Protein AF-H0JRA7-F1 (afdb_monomer)

InterPro domains:
  IPR032687 HTH-type transcriptional regulator AraC-type, N-terminal [PF12625] (2-127)

pLDDT: mean 71.14, std 25.72, range [20.62, 97.12]

Sequence (261 aa):
MHGIFGYALMSCATVRDGIEVGTRFFDLTFAFSRAALEYAGDEVRFCLDDRHVPAQLRGFLLERDVPGILAHWGALWGQPSEIRRIEVAESLGERIAPVFRDRGFLVKTTASTHAVVVDARALDRPMPTTSPEAAAVLLRECAELLQRRQNHGELGARVREVLLRRAAEGPTQDQVAETLGEEGGLVPGDRGRDAGGRWRGSCWMRACRWRGWRTVWATPMRRASRWRSSGGPAGRRVGEDGRDARSEATSGPVRELLEIF

Secondary structure (DSSP, 8-state):
--SHHHHHHHHSSBHHHHHHHHHHTGGGSS-SSEEEEEEETTEEEEEEE-TTS-HHHHHHHHHHHHHHHHHHHHHHT--GGGEEEEEEEGGGHHHHHHHHHTTT--EEEESS-EEEEEEGGGTTSBPTT--HHHHHHHHHHHHHHHHHHHHTHHHHHHHHHHHHHTGGG---HHHHHHHHHHTT---TTT--B-TTS-BTTHHHHHHTTTHHHHHHHSS----SS---------------------------TTSTTSS--

Solvent-accessible surface area (backbone atoms only — not comparable to full-atom values): 15756 Å² total; per-residue (Å²): 134,72,55,64,63,48,50,26,41,42,14,20,63,23,42,46,54,19,53,52,51,49,39,76,50,38,84,75,55,88,65,84,46,48,58,44,80,45,84,54,91,67,31,31,32,48,28,38,48,42,84,92,48,62,76,89,48,45,59,59,50,46,68,53,46,51,58,50,50,55,50,48,43,40,73,71,77,35,72,69,85,44,52,67,32,37,36,29,29,56,94,42,32,83,74,51,37,60,75,39,43,81,71,74,44,48,64,43,67,36,98,52,66,28,27,47,30,29,42,42,80,57,28,78,40,67,34,93,57,50,33,71,72,58,22,61,52,30,48,50,51,46,50,52,52,49,50,50,53,58,75,53,24,69,60,56,50,50,52,51,48,52,48,64,77,38,47,94,73,64,68,49,74,66,58,52,53,48,55,45,53,74,69,66,71,60,59,79,90,50,71,40,60,43,101,85,73,43,57,48,56,52,61,56,49,56,71,68,49,57,60,74,65,45,70,70,65,72,57,75,97,76,82,94,79,85,91,78,91,81,83,85,85,91,86,83,91,88,86,90,84,84,84,91,81,82,95,73,85,88,85,66,85,72,69,72,72,66,79,80,113

Mean predicted aligned error: 14.46 Å

Radius of gyration: 22.96 Å; Cα contacts (8 Å, |Δi|>4): 274; chains: 1; bounding box: 51×62×66 Å

Structure (mmCIF, N/CA/C/O backbone):
data_AF-H0JRA7-F1
#
_entry.id   AF-H0JRA7-F1
#
loop_
_atom_site.group_PDB
_atom_site.id
_atom_site.type_symbol
_atom_site.label_atom_id
_atom_site.label_alt_id
_atom_site.label_comp_id
_atom_site.label_asym_id
_atom_site.label_entity_id
_atom_site.label_seq_id
_atom_site.pdbx_PDB_ins_code
_atom_site.Cartn_x
_atom_site.Cartn_y
_atom_site.Cartn_z
_atom_site.occupancy
_atom_site.B_iso_or_equiv
_atom_site.auth_seq_id
_atom_site.auth_comp_id
_atom_site.auth_asym_id
_atom_site.auth_atom_id
_atom_site.pdbx_PDB_model_num
ATOM 1 N N . MET A 1 1 ? 9.226 9.224 6.328 1.00 46.91 1 MET A N 1
ATOM 2 C CA . MET A 1 1 ? 8.461 9.837 5.207 1.00 46.91 1 MET A CA 1
ATOM 3 C C . MET A 1 1 ? 7.083 10.233 5.719 1.00 46.91 1 MET A C 1
ATOM 5 O O . MET A 1 1 ? 6.214 9.383 5.714 1.00 46.91 1 MET A O 1
ATOM 9 N N . HIS A 1 2 ? 6.833 11.482 6.114 1.00 57.47 2 HIS A N 1
ATOM 10 C CA . HIS A 1 2 ? 5.446 11.939 6.300 1.00 57.47 2 HIS A CA 1
ATOM 11 C C . HIS A 1 2 ? 5.253 13.252 5.546 1.00 57.47 2 HIS A C 1
ATOM 13 O O . HIS A 1 2 ? 5.455 14.341 6.065 1.00 57.47 2 HIS A O 1
ATOM 19 N N . GLY A 1 3 ? 4.948 13.121 4.252 1.00 76.12 3 GLY A N 1
ATOM 20 C CA . GLY A 1 3 ? 4.273 14.191 3.520 1.00 76.12 3 GLY A CA 1
ATOM 21 C C . GLY A 1 3 ? 2.796 14.237 3.915 1.00 76.12 3 GLY A C 1
ATOM 22 O O . GLY A 1 3 ? 2.363 13.492 4.792 1.00 76.12 3 GLY A O 1
ATOM 23 N N . ILE A 1 4 ? 2.006 15.057 3.226 1.00 87.75 4 ILE A N 1
ATOM 24 C CA . ILE A 1 4 ? 0.582 15.263 3.536 1.00 87.75 4 ILE A CA 1
ATOM 25 C C . ILE A 1 4 ? -0.235 13.968 3.658 1.00 87.75 4 ILE A C 1
ATOM 27 O O . ILE A 1 4 ? -1.078 13.857 4.539 1.00 87.75 4 ILE A O 1
ATOM 31 N N . PHE A 1 5 ? 0.096 12.955 2.853 1.00 89.25 5 PHE A N 1
ATOM 32 C CA . PHE A 1 5 ? -0.501 11.623 2.928 1.00 89.25 5 PHE A CA 1
ATOM 33 C C . PHE A 1 5 ? -0.264 10.944 4.283 1.00 89.25 5 PHE A C 1
ATOM 35 O O . PHE A 1 5 ? -1.209 10.477 4.903 1.00 89.25 5 PHE A O 1
ATOM 42 N N . GLY A 1 6 ? 0.975 10.939 4.785 1.00 88.69 6 GLY A N 1
ATOM 43 C CA . GLY A 1 6 ? 1.293 10.341 6.085 1.00 88.69 6 GLY A CA 1
ATOM 44 C C . GLY A 1 6 ? 0.577 11.047 7.238 1.00 88.69 6 GLY A C 1
ATOM 45 O O . GLY A 1 6 ? 0.048 10.382 8.121 1.00 88.69 6 GLY A O 1
ATOM 46 N N . TYR A 1 7 ? 0.493 12.379 7.183 1.00 90.12 7 TYR A N 1
ATOM 47 C CA . TYR A 1 7 ? -0.278 13.155 8.156 1.00 90.12 7 TYR A CA 1
ATOM 48 C C . TYR A 1 7 ? -1.776 12.841 8.089 1.00 90.12 7 TYR A C 1
ATOM 50 O O . TYR A 1 7 ? -2.395 12.673 9.134 1.00 90.12 7 TYR A O 1
ATOM 58 N N . ALA A 1 8 ? -2.352 12.699 6.889 1.00 92.25 8 ALA A N 1
ATOM 59 C CA . ALA A 1 8 ? -3.761 12.336 6.736 1.00 92.25 8 ALA A CA 1
ATOM 60 C C . ALA A 1 8 ? -4.082 11.007 7.439 1.00 92.25 8 ALA A C 1
ATOM 62 O O . ALA A 1 8 ? -5.075 10.925 8.159 1.00 92.25 8 ALA A O 1
ATOM 63 N N . LEU A 1 9 ? -3.212 9.998 7.293 1.00 91.25 9 LEU A N 1
ATOM 64 C CA . LEU A 1 9 ? -3.354 8.708 7.979 1.00 91.25 9 LEU A CA 1
ATOM 65 C C . LEU A 1 9 ? -3.321 8.866 9.503 1.00 91.25 9 LEU A C 1
ATOM 67 O O . LEU A 1 9 ? -4.147 8.286 10.198 1.00 91.25 9 LEU A O 1
ATOM 71 N N . MET A 1 10 ? -2.391 9.673 10.020 1.00 90.00 10 MET A N 1
ATOM 72 C CA . MET A 1 10 ? -2.219 9.912 11.459 1.00 90.00 10 MET A CA 1
ATOM 73 C C . MET A 1 10 ? -3.388 10.662 12.107 1.00 90.00 10 MET A C 1
ATOM 75 O O . MET A 1 10 ? -3.637 10.476 13.297 1.00 90.00 10 MET A O 1
ATOM 79 N N . SER A 1 11 ? -4.081 11.512 11.347 1.00 92.00 11 SER A N 1
ATOM 80 C CA . SER A 1 11 ? -5.210 12.315 11.834 1.00 92.00 11 SER A CA 1
ATOM 81 C C . SER A 1 11 ? -6.553 11.581 11.811 1.00 92.00 11 SER A C 1
ATOM 83 O O . SER A 1 11 ? -7.523 12.098 12.364 1.00 92.00 11 SER A O 1
ATOM 85 N N . CYS A 1 12 ? -6.621 10.404 11.182 1.00 93.06 12 CYS A N 1
ATOM 86 C CA . CYS A 1 12 ? -7.820 9.566 11.139 1.00 93.06 12 CYS A CA 1
ATOM 87 C C . CYS A 1 12 ? -8.304 9.184 12.548 1.00 93.06 12 CYS A C 1
ATOM 89 O O . CYS A 1 12 ? -7.526 9.221 13.495 1.00 93.06 12 CYS A O 1
ATOM 91 N N . ALA A 1 13 ? -9.579 8.815 12.699 1.00 92.62 13 ALA A N 1
ATOM 92 C CA . ALA A 1 13 ? -10.116 8.454 14.012 1.00 92.62 13 ALA A CA 1
ATOM 93 C C . ALA A 1 13 ? -9.679 7.049 14.443 1.00 92.62 13 ALA A C 1
ATOM 95 O O . ALA A 1 13 ? -9.318 6.842 15.601 1.00 92.62 13 ALA A O 1
ATOM 96 N N . THR A 1 14 ? -9.662 6.097 13.511 1.00 92.56 14 THR A N 1
ATOM 97 C CA . THR A 1 14 ? -9.311 4.697 13.774 1.00 92.56 14 THR A CA 1
ATOM 98 C C . THR A 1 14 ? -8.274 4.154 12.792 1.00 92.56 14 THR A C 1
ATOM 100 O O . THR A 1 14 ? -8.021 4.735 11.732 1.00 92.56 14 THR A O 1
ATOM 103 N N . VAL A 1 15 ? -7.683 3.003 13.127 1.00 91.62 15 VAL A N 1
ATOM 104 C CA . VAL A 1 15 ? -6.829 2.239 12.202 1.00 91.62 15 VAL A CA 1
ATOM 105 C C . VAL A 1 15 ? -7.607 1.879 10.930 1.00 91.62 15 VAL A C 1
ATOM 107 O O . VAL A 1 15 ? -7.045 1.970 9.840 1.00 91.62 15 VAL A O 1
ATOM 110 N N . ARG A 1 16 ? -8.901 1.543 11.049 1.00 92.94 16 ARG A N 1
ATOM 111 C CA . ARG A 1 16 ? -9.811 1.298 9.918 1.00 92.94 16 ARG A CA 1
ATOM 112 C C . ARG A 1 16 ? -9.845 2.472 8.945 1.00 92.94 16 ARG A C 1
ATOM 114 O O . ARG A 1 16 ? -9.554 2.299 7.765 1.00 92.94 16 ARG A O 1
ATOM 121 N N . ASP A 1 17 ? -10.134 3.665 9.454 1.00 92.88 17 ASP A N 1
ATOM 122 C CA . ASP A 1 17 ? -10.167 4.881 8.636 1.00 92.88 17 ASP A CA 1
ATOM 123 C C . ASP A 1 17 ? -8.803 5.114 7.970 1.00 92.88 17 ASP A C 1
ATOM 125 O O . ASP A 1 17 ? -8.713 5.430 6.784 1.00 92.88 17 ASP A O 1
ATOM 129 N N . GLY A 1 18 ? -7.723 4.883 8.723 1.00 92.31 18 GLY A N 1
ATOM 130 C CA . GLY A 1 18 ? -6.354 4.979 8.234 1.00 92.31 18 GLY A CA 1
ATOM 131 C C . GLY A 1 18 ? -6.070 4.042 7.058 1.00 92.31 18 GLY A C 1
ATOM 132 O O . GLY A 1 18 ? -5.564 4.495 6.033 1.00 92.31 18 GLY A O 1
ATOM 133 N N . ILE A 1 19 ? -6.394 2.749 7.151 1.00 92.00 19 ILE A N 1
ATOM 134 C CA . ILE A 1 19 ? -6.143 1.805 6.047 1.00 92.00 19 ILE A CA 1
ATOM 135 C C . ILE A 1 19 ? -7.005 2.122 4.820 1.00 92.00 19 ILE A C 1
ATOM 137 O O . ILE A 1 19 ? -6.532 1.981 3.690 1.00 92.00 19 ILE A O 1
ATOM 141 N N . GLU A 1 20 ? -8.235 2.605 5.009 1.00 94.12 20 GLU A N 1
ATOM 142 C CA . GLU A 1 20 ? -9.125 3.007 3.915 1.00 94.12 20 GLU A CA 1
ATOM 143 C C . GLU A 1 20 ? -8.578 4.225 3.173 1.00 94.12 20 GLU A C 1
ATOM 145 O O . GLU A 1 20 ? -8.460 4.211 1.944 1.00 94.12 20 GLU A O 1
ATOM 150 N N . VAL A 1 21 ? -8.140 5.246 3.913 1.00 93.75 21 VAL A N 1
ATOM 151 C CA . VAL A 1 21 ? -7.437 6.414 3.365 1.00 93.75 21 VAL A CA 1
ATOM 152 C C . VAL A 1 21 ? -6.139 5.987 2.677 1.00 93.75 21 VAL A C 1
ATOM 154 O O . VAL A 1 21 ? -5.854 6.427 1.560 1.00 93.75 21 VAL A O 1
ATOM 157 N N . GLY A 1 22 ? -5.375 5.093 3.305 1.00 91.69 22 GLY A N 1
ATOM 158 C CA . GLY A 1 22 ? -4.124 4.553 2.781 1.00 91.69 22 GLY A CA 1
ATOM 159 C C . GLY A 1 22 ? -4.299 3.856 1.438 1.00 91.69 22 GLY A C 1
ATOM 160 O O . GLY A 1 22 ? -3.490 4.044 0.532 1.00 91.69 22 GLY A O 1
ATOM 161 N N . THR A 1 23 ? -5.394 3.115 1.293 1.00 94.38 23 THR A N 1
ATOM 162 C CA . THR A 1 23 ? -5.778 2.427 0.057 1.00 94.38 23 THR A CA 1
ATOM 163 C C . THR A 1 23 ? -6.253 3.417 -0.998 1.00 94.38 23 THR A C 1
ATOM 165 O O . THR A 1 23 ? -5.778 3.391 -2.131 1.00 94.38 23 THR A O 1
ATOM 168 N N . ARG A 1 24 ? -7.147 4.341 -0.622 1.00 94.12 24 ARG A N 1
ATOM 169 C CA . ARG A 1 24 ? -7.728 5.342 -1.529 1.00 94.12 24 ARG A CA 1
ATOM 170 C C . ARG A 1 24 ? -6.674 6.241 -2.167 1.00 94.12 24 ARG A C 1
ATOM 172 O O . ARG A 1 24 ? -6.797 6.591 -3.338 1.00 94.12 24 ARG A O 1
ATOM 179 N N . PHE A 1 25 ? -5.661 6.636 -1.403 1.00 92.25 25 PHE A N 1
ATOM 180 C CA . PHE A 1 25 ? -4.597 7.523 -1.871 1.00 92.25 25 PHE A CA 1
ATOM 181 C C . PHE A 1 25 ? -3.268 6.792 -2.079 1.00 92.25 25 PHE A C 1
ATOM 183 O O . PHE A 1 25 ? -2.218 7.432 -2.118 1.00 92.25 25 PHE A O 1
ATOM 190 N N . PHE A 1 26 ? -3.292 5.467 -2.252 1.00 91.38 26 PHE A N 1
ATOM 191 C CA . PHE A 1 26 ? -2.081 4.660 -2.414 1.00 91.38 26 PHE A CA 1
ATOM 192 C C . PHE A 1 26 ? -1.219 5.102 -3.607 1.00 91.38 26 PHE A C 1
ATOM 194 O O . PHE A 1 26 ? 0.010 5.087 -3.528 1.00 91.38 26 PHE A O 1
ATOM 201 N N . ASP A 1 27 ? -1.846 5.612 -4.669 1.00 87.00 27 ASP A N 1
ATOM 202 C CA . ASP A 1 27 ? -1.178 6.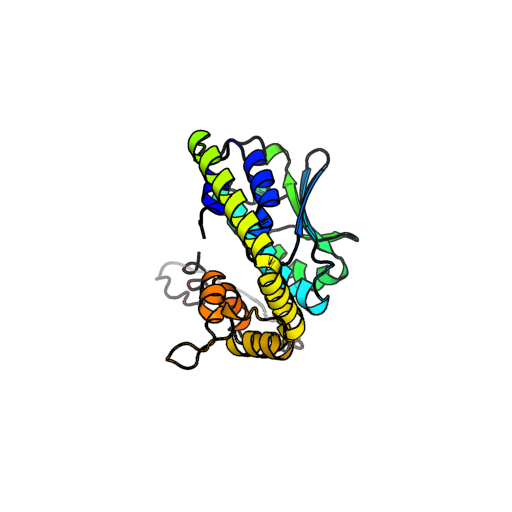185 -5.848 1.00 87.00 27 ASP A CA 1
ATOM 203 C C . ASP A 1 27 ? -0.378 7.473 -5.549 1.00 87.00 27 ASP A C 1
ATOM 205 O O . ASP A 1 27 ? 0.390 7.956 -6.389 1.00 87.00 27 ASP A O 1
ATOM 209 N N . LEU A 1 28 ? -0.512 8.050 -4.346 1.00 87.06 28 LEU A N 1
ATOM 210 C CA . LEU A 1 28 ? 0.374 9.117 -3.872 1.00 87.06 28 LEU A CA 1
ATOM 211 C C . LEU A 1 28 ? 1.762 8.597 -3.465 1.00 87.06 28 LEU A C 1
ATOM 213 O O . LEU A 1 28 ? 2.717 9.384 -3.419 1.00 87.06 28 LEU A O 1
ATOM 217 N N . THR A 1 29 ? 1.897 7.292 -3.221 1.00 86.38 29 THR A N 1
ATOM 218 C CA . THR A 1 29 ? 3.172 6.629 -2.922 1.00 86.38 29 THR A CA 1
ATOM 219 C C . THR A 1 29 ? 4.008 6.399 -4.194 1.00 86.38 29 THR A C 1
ATOM 221 O O . THR A 1 29 ? 3.710 6.926 -5.267 1.00 86.38 29 THR A O 1
ATOM 224 N N . PHE A 1 30 ? 5.099 5.637 -4.067 1.00 81.25 30 PHE A N 1
ATOM 225 C CA . PHE A 1 30 ? 5.942 5.198 -5.188 1.00 81.25 30 PHE A CA 1
ATOM 226 C C . PHE A 1 30 ? 5.671 3.743 -5.597 1.00 81.25 30 PHE A C 1
ATOM 228 O O . PHE A 1 30 ? 6.441 3.165 -6.377 1.00 81.25 30 PHE A O 1
ATOM 235 N N . ALA A 1 31 ? 4.622 3.132 -5.040 1.00 86.38 31 ALA A N 1
ATOM 236 C CA . ALA A 1 31 ? 4.257 1.759 -5.333 1.00 86.38 31 ALA A CA 1
ATOM 237 C C . ALA A 1 31 ? 3.924 1.590 -6.817 1.00 86.38 31 ALA A C 1
ATOM 239 O O . ALA A 1 31 ? 3.386 2.484 -7.485 1.00 86.38 31 ALA A O 1
ATOM 240 N N . PHE A 1 32 ? 4.303 0.432 -7.354 1.00 86.50 32 PHE A N 1
ATOM 241 C CA . PHE A 1 32 ? 3.895 0.068 -8.703 1.00 86.50 32 PHE A CA 1
ATOM 242 C C . PHE A 1 32 ? 2.645 -0.808 -8.720 1.00 86.50 32 PHE A C 1
ATOM 244 O O . PHE A 1 32 ? 1.982 -0.872 -9.743 1.00 86.50 32 PHE A O 1
ATOM 251 N N . SER A 1 33 ? 2.261 -1.415 -7.608 1.00 91.00 33 SER A N 1
ATOM 252 C CA . SER A 1 33 ? 0.979 -2.100 -7.488 1.00 91.00 33 SER A CA 1
ATOM 253 C C . SER A 1 33 ? -0.183 -1.119 -7.326 1.00 91.00 33 SER A C 1
ATOM 255 O O . SER A 1 33 ? -0.011 0.023 -6.901 1.00 91.00 33 SER A O 1
ATOM 257 N N . ARG A 1 34 ? -1.387 -1.589 -7.650 1.00 92.19 34 ARG A N 1
ATOM 258 C CA . ARG A 1 34 ? -2.642 -0.975 -7.208 1.00 92.19 34 ARG A CA 1
ATOM 259 C C . ARG A 1 34 ? -3.025 -1.580 -5.863 1.00 92.19 34 ARG A C 1
ATOM 261 O O . ARG A 1 34 ? -2.898 -2.792 -5.701 1.00 92.19 34 ARG A O 1
ATOM 268 N N . ALA A 1 35 ? -3.491 -0.761 -4.927 1.00 94.12 35 ALA A N 1
ATOM 269 C CA . ALA A 1 35 ? -3.980 -1.251 -3.644 1.00 94.12 35 ALA A CA 1
ATOM 270 C C . ALA A 1 35 ? -5.493 -1.488 -3.672 1.00 94.12 35 ALA A C 1
ATOM 272 O O . ALA A 1 35 ? -6.236 -0.734 -4.301 1.00 94.12 35 ALA A O 1
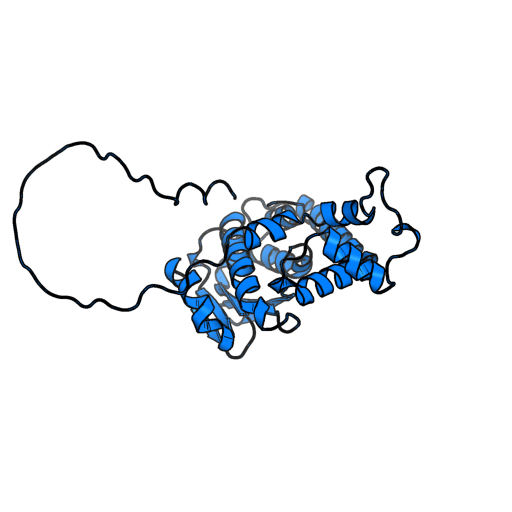ATOM 273 N N . ALA A 1 36 ? -5.941 -2.511 -2.952 1.00 95.50 36 ALA A N 1
ATOM 274 C CA . ALA A 1 36 ? -7.346 -2.749 -2.648 1.00 95.50 36 ALA A CA 1
ATOM 275 C C . ALA A 1 36 ? -7.488 -3.281 -1.218 1.00 95.50 36 ALA A C 1
ATOM 277 O O . ALA A 1 36 ? -6.555 -3.871 -0.674 1.00 95.50 36 ALA A O 1
ATOM 278 N N . LEU A 1 37 ? -8.662 -3.091 -0.622 1.00 95.12 37 LEU A N 1
ATOM 279 C CA . LEU A 1 37 ? -9.010 -3.676 0.669 1.00 95.12 37 LEU A CA 1
ATOM 280 C C . LEU A 1 37 ? -10.103 -4.713 0.487 1.00 95.12 37 LEU A C 1
ATOM 282 O O . LEU A 1 37 ? -11.127 -4.437 -0.135 1.00 95.12 37 LEU A O 1
ATOM 286 N N . GLU A 1 38 ? -9.897 -5.881 1.082 1.00 95.44 38 GLU A N 1
ATOM 287 C CA . GLU A 1 38 ? -10.915 -6.920 1.182 1.00 95.44 38 GLU A CA 1
ATOM 288 C C . GLU A 1 38 ? -11.152 -7.246 2.656 1.00 95.44 38 GLU A C 1
ATOM 290 O O . GLU A 1 38 ? -10.223 -7.591 3.389 1.00 95.44 38 GLU A O 1
ATOM 295 N N . TYR A 1 39 ? -12.407 -7.144 3.084 1.00 93.62 39 TYR A N 1
ATOM 296 C CA . TYR A 1 39 ? -12.848 -7.530 4.420 1.00 93.62 39 TYR A CA 1
ATOM 297 C C . TYR A 1 39 ? -13.374 -8.967 4.372 1.00 93.62 39 TYR A C 1
ATOM 299 O O . TYR A 1 39 ? -14.289 -9.263 3.604 1.00 93.62 39 TYR A O 1
ATOM 307 N N . ALA A 1 40 ? -12.805 -9.860 5.181 1.00 89.62 40 ALA A N 1
ATOM 308 C CA . ALA A 1 40 ? -13.143 -11.279 5.190 1.00 89.62 40 ALA A CA 1
ATOM 309 C C . ALA A 1 40 ? -13.202 -11.812 6.629 1.00 89.62 40 ALA A C 1
ATOM 311 O O . ALA A 1 40 ? -12.203 -12.260 7.186 1.00 89.62 40 ALA A O 1
ATOM 312 N N . GLY A 1 41 ? -14.394 -11.784 7.229 1.00 92.38 41 GLY A N 1
ATOM 313 C CA . GLY A 1 41 ? -14.609 -12.291 8.585 1.00 92.38 41 GLY A CA 1
ATOM 314 C C . GLY A 1 41 ? -13.791 -11.521 9.621 1.00 92.38 41 GLY A C 1
ATOM 315 O O . GLY A 1 41 ? -13.995 -10.325 9.813 1.00 92.38 41 GLY A O 1
ATOM 316 N N . ASP A 1 42 ? -12.878 -12.217 10.293 1.00 93.69 42 ASP A N 1
ATOM 317 C CA . ASP A 1 42 ? -11.977 -11.660 11.302 1.00 93.69 42 ASP A CA 1
ATOM 318 C C . ASP A 1 42 ? -10.640 -11.169 10.718 1.00 93.69 42 ASP A C 1
ATOM 320 O O . ASP A 1 42 ? -9.699 -10.888 11.462 1.00 93.69 42 ASP A O 1
ATOM 324 N N . GLU A 1 43 ? -10.549 -11.045 9.392 1.00 95.31 43 GLU A N 1
ATOM 325 C CA . GLU A 1 43 ? -9.354 -10.602 8.684 1.00 95.31 43 GLU A CA 1
ATOM 326 C C . GLU A 1 43 ? -9.643 -9.477 7.701 1.00 95.31 43 GLU A C 1
ATOM 328 O O . GLU A 1 43 ? -10.711 -9.392 7.087 1.00 95.31 43 GLU A O 1
ATOM 333 N N . VAL A 1 44 ? -8.629 -8.641 7.500 1.00 94.81 44 VAL A N 1
ATOM 334 C CA . VAL A 1 44 ? -8.609 -7.630 6.448 1.00 94.81 44 VAL A CA 1
ATOM 335 C C . VAL A 1 44 ? -7.359 -7.799 5.613 1.00 94.81 44 VAL A C 1
ATOM 337 O O . VAL A 1 44 ? -6.251 -7.945 6.130 1.00 94.81 44 VAL A O 1
ATOM 340 N N . ARG A 1 45 ? -7.547 -7.807 4.297 1.00 95.88 45 ARG A N 1
ATOM 341 C CA . ARG A 1 45 ? -6.493 -8.036 3.316 1.00 95.88 45 ARG A CA 1
ATOM 342 C C . ARG A 1 45 ? -6.197 -6.720 2.615 1.00 95.88 45 ARG A C 1
ATOM 344 O O . ARG A 1 45 ? -7.010 -6.236 1.829 1.00 95.88 45 ARG A O 1
ATOM 351 N N . PHE A 1 46 ? -5.021 -6.162 2.877 1.00 95.38 46 PHE A N 1
ATOM 352 C CA . PHE A 1 46 ? -4.474 -5.070 2.080 1.00 95.38 46 PHE A CA 1
ATOM 353 C C . PHE A 1 46 ? -3.788 -5.666 0.849 1.00 95.38 46 PHE A C 1
ATOM 355 O O . PHE A 1 46 ? -2.652 -6.143 0.917 1.00 95.38 46 PHE A O 1
ATOM 362 N N . CYS A 1 47 ? -4.528 -5.718 -0.252 1.00 96.56 47 CYS A N 1
ATOM 363 C CA . CYS A 1 47 ? -4.151 -6.388 -1.487 1.00 96.56 47 CYS A CA 1
ATOM 364 C C . CYS A 1 47 ? -3.300 -5.476 -2.372 1.00 96.56 47 CYS A C 1
ATOM 366 O O . CYS A 1 47 ? -3.586 -4.289 -2.504 1.00 96.56 47 CYS A O 1
ATOM 368 N N . LEU A 1 48 ? -2.280 -6.045 -3.013 1.00 95.94 48 LEU A N 1
ATOM 369 C CA . LEU A 1 48 ? -1.392 -5.370 -3.957 1.00 95.94 48 LEU A CA 1
ATOM 370 C C . LEU A 1 48 ? -1.471 -6.085 -5.309 1.00 95.94 48 LEU A C 1
ATOM 372 O O . LEU A 1 48 ? -0.967 -7.198 -5.462 1.00 95.94 48 LEU A O 1
ATOM 376 N N . ASP A 1 49 ? -2.083 -5.429 -6.292 1.00 94.44 49 ASP A N 1
ATOM 377 C CA . ASP A 1 49 ? -2.204 -5.923 -7.663 1.00 94.44 49 ASP A CA 1
ATOM 378 C C . ASP A 1 49 ? -1.153 -5.284 -8.575 1.00 94.44 49 ASP A C 1
ATOM 380 O O . ASP A 1 49 ? -1.235 -4.113 -8.958 1.00 94.44 49 ASP A O 1
ATOM 384 N N . ASP A 1 50 ? -0.160 -6.079 -8.951 1.00 92.88 50 ASP A N 1
ATOM 385 C CA . ASP A 1 50 ? 0.929 -5.712 -9.847 1.00 92.88 50 ASP A CA 1
ATOM 386 C C . ASP A 1 50 ? 0.857 -6.452 -11.195 1.00 92.88 50 ASP A C 1
ATOM 388 O O . ASP A 1 50 ? 1.837 -6.498 -11.936 1.00 92.88 50 ASP A O 1
ATOM 392 N N . ARG A 1 51 ? -0.302 -7.002 -11.587 1.00 91.31 51 ARG A N 1
ATOM 393 C CA . ARG A 1 51 ? -0.426 -7.764 -12.849 1.00 91.31 51 ARG A CA 1
ATOM 394 C C . ARG A 1 51 ? -0.080 -6.948 -14.096 1.00 91.31 51 ARG A C 1
ATOM 396 O O . ARG A 1 51 ? 0.376 -7.513 -15.087 1.00 91.31 51 ARG A O 1
ATOM 403 N N . HIS A 1 52 ? -0.247 -5.629 -14.037 1.00 86.81 52 HIS A N 1
ATOM 404 C CA . HIS A 1 52 ? 0.144 -4.702 -15.104 1.00 86.81 52 HIS A CA 1
ATOM 405 C C . HIS A 1 52 ? 1.662 -4.438 -15.174 1.00 86.81 52 HIS A C 1
ATOM 407 O O . HIS A 1 52 ? 2.141 -3.840 -16.133 1.00 86.81 52 HIS A O 1
ATOM 413 N N . VAL A 1 53 ? 2.422 -4.857 -14.162 1.00 88.31 53 VAL A N 1
ATOM 414 C CA . VAL A 1 53 ? 3.881 -4.741 -14.104 1.00 88.31 53 VAL A CA 1
ATOM 415 C C . VAL A 1 53 ? 4.512 -5.935 -14.839 1.00 88.31 53 VAL A C 1
ATOM 417 O O . VAL A 1 53 ? 4.024 -7.065 -14.688 1.00 88.31 53 VAL A O 1
ATOM 420 N N . PRO A 1 54 ? 5.611 -5.742 -15.599 1.00 85.56 54 PRO A N 1
ATOM 421 C CA . PRO A 1 54 ? 6.381 -6.837 -16.188 1.00 85.56 54 PRO A CA 1
ATOM 422 C C . PRO A 1 54 ? 6.794 -7.879 -15.143 1.00 85.56 54 PRO A C 1
ATOM 424 O O . PRO A 1 54 ? 7.311 -7.533 -14.078 1.00 85.56 54 PRO A O 1
ATOM 427 N N . ALA A 1 55 ? 6.589 -9.164 -15.446 1.00 88.38 55 ALA A N 1
ATOM 428 C CA . ALA A 1 55 ? 6.764 -10.265 -14.492 1.00 88.38 55 ALA A CA 1
ATOM 429 C C . ALA A 1 55 ? 8.152 -10.287 -13.825 1.00 88.38 55 ALA A C 1
ATOM 431 O O . ALA A 1 55 ? 8.269 -10.597 -12.641 1.00 88.38 55 ALA A O 1
ATOM 432 N N . GLN A 1 56 ? 9.193 -9.891 -14.560 1.00 83.12 56 GLN A N 1
ATOM 433 C CA . GLN A 1 56 ? 10.580 -9.854 -14.095 1.00 83.12 56 GLN A CA 1
ATOM 434 C C . GLN A 1 56 ? 10.811 -8.822 -12.976 1.00 83.12 56 GLN A C 1
ATOM 436 O O . GLN A 1 56 ? 11.769 -8.948 -12.216 1.00 83.12 56 GLN A O 1
ATOM 441 N N . LEU A 1 57 ? 9.943 -7.811 -12.860 1.00 85.75 57 LEU A N 1
ATOM 442 C CA . LEU A 1 57 ? 10.070 -6.716 -11.891 1.00 85.75 57 LEU A CA 1
ATOM 443 C C . LEU A 1 57 ? 9.192 -6.892 -10.656 1.00 85.75 57 LEU A C 1
ATOM 445 O O . LEU A 1 57 ? 9.473 -6.274 -9.631 1.00 85.75 57 LEU A O 1
ATOM 449 N N . ARG A 1 58 ? 8.158 -7.734 -10.732 1.00 90.12 58 ARG A N 1
ATOM 450 C CA . ARG A 1 58 ? 7.181 -7.937 -9.652 1.00 90.12 58 ARG A CA 1
ATOM 451 C C . ARG A 1 58 ? 7.844 -8.335 -8.339 1.00 90.12 58 ARG A C 1
ATOM 453 O O . ARG A 1 58 ? 7.643 -7.676 -7.327 1.00 90.12 58 ARG A O 1
ATOM 460 N N . GLY A 1 59 ? 8.734 -9.330 -8.372 1.00 89.44 59 GLY A N 1
ATOM 461 C CA . GLY A 1 59 ? 9.463 -9.774 -7.179 1.00 89.44 59 GLY A CA 1
ATOM 462 C C . GLY A 1 59 ? 10.290 -8.662 -6.526 1.00 89.44 59 GLY A C 1
ATOM 463 O O . GLY A 1 59 ? 10.230 -8.477 -5.318 1.00 89.44 59 GLY A O 1
ATOM 464 N N . PHE A 1 60 ? 11.006 -7.874 -7.329 1.00 85.19 60 PHE A N 1
ATOM 465 C CA . PHE A 1 60 ? 11.798 -6.745 -6.834 1.00 85.19 60 PHE A CA 1
ATOM 466 C C . PHE A 1 60 ? 10.926 -5.629 -6.240 1.00 85.19 60 PHE A C 1
ATOM 468 O O . PHE A 1 60 ? 11.225 -5.089 -5.177 1.00 85.19 60 PHE A O 1
ATOM 475 N N . LEU A 1 61 ? 9.835 -5.272 -6.919 1.00 87.94 61 LEU A N 1
ATOM 476 C CA . LEU A 1 61 ? 8.920 -4.238 -6.441 1.00 87.94 61 LEU A CA 1
ATOM 477 C C . LEU A 1 61 ? 8.214 -4.677 -5.159 1.00 87.94 61 LEU A C 1
ATOM 479 O O . LEU A 1 61 ? 8.070 -3.871 -4.247 1.00 87.94 61 LEU A O 1
ATOM 483 N N . LEU A 1 62 ? 7.864 -5.957 -5.043 1.00 90.94 62 LEU A N 1
ATOM 484 C CA . LEU A 1 62 ? 7.268 -6.509 -3.835 1.00 90.94 62 LEU A CA 1
ATOM 485 C C . LEU A 1 62 ? 8.258 -6.541 -2.658 1.00 90.94 62 LEU A C 1
ATOM 487 O O . LEU A 1 62 ? 7.884 -6.179 -1.543 1.00 90.94 62 LEU A O 1
ATOM 491 N N . GLU A 1 63 ? 9.528 -6.890 -2.906 1.00 88.25 63 GLU A N 1
ATOM 492 C CA . GLU A 1 63 ? 10.626 -6.790 -1.924 1.00 88.25 63 GLU A CA 1
ATOM 493 C C . GLU A 1 63 ? 10.833 -5.364 -1.412 1.00 88.25 63 GLU A C 1
ATOM 495 O O . GLU A 1 63 ? 11.299 -5.177 -0.293 1.00 88.25 63 GLU A O 1
ATOM 500 N N . ARG A 1 64 ? 10.490 -4.354 -2.212 1.00 86.69 64 ARG A N 1
ATOM 501 C CA . ARG A 1 64 ? 10.557 -2.944 -1.821 1.00 86.69 64 ARG A CA 1
ATOM 502 C C . ARG A 1 64 ? 9.290 -2.490 -1.095 1.00 86.69 64 ARG A C 1
ATOM 504 O O . ARG A 1 64 ? 9.378 -1.833 -0.058 1.00 86.69 64 ARG A O 1
ATOM 511 N N . ASP A 1 65 ? 8.126 -2.805 -1.653 1.00 89.81 65 ASP A N 1
ATOM 512 C CA . ASP A 1 65 ? 6.847 -2.225 -1.240 1.00 89.81 65 ASP A CA 1
ATOM 513 C C . ASP A 1 65 ? 6.340 -2.842 0.058 1.00 89.81 65 ASP A C 1
ATOM 515 O O . ASP A 1 65 ? 5.948 -2.109 0.966 1.00 89.81 65 ASP A O 1
ATOM 519 N N . VAL A 1 66 ? 6.411 -4.169 0.202 1.00 91.69 66 VAL A N 1
ATOM 520 C CA . VAL A 1 66 ? 5.890 -4.841 1.399 1.00 91.69 66 VAL A CA 1
ATOM 521 C C . VAL A 1 66 ? 6.659 -4.430 2.659 1.00 91.69 66 VAL A C 1
ATOM 523 O O . VAL A 1 66 ? 5.998 -4.028 3.611 1.00 91.69 66 VAL A O 1
ATOM 526 N N . PRO A 1 67 ? 8.009 -4.397 2.718 1.00 88.94 67 PRO A N 1
ATOM 527 C CA . PRO A 1 67 ? 8.694 -3.906 3.914 1.00 88.94 67 PRO A CA 1
ATOM 528 C C . PRO A 1 67 ? 8.374 -2.446 4.224 1.00 88.94 67 PRO A C 1
ATOM 530 O O . PRO A 1 67 ? 8.268 -2.088 5.393 1.00 88.94 67 PRO A O 1
ATOM 533 N N . GLY A 1 68 ? 8.186 -1.616 3.191 1.00 87.19 68 GLY A N 1
ATOM 534 C CA . GLY A 1 68 ? 7.726 -0.242 3.353 1.00 87.19 68 GLY A CA 1
ATOM 535 C C . GLY A 1 68 ? 6.354 -0.181 4.019 1.00 87.19 68 GLY A C 1
ATOM 536 O O . GLY A 1 68 ? 6.184 0.567 4.976 1.00 87.19 68 GLY A O 1
ATOM 537 N N . ILE A 1 69 ? 5.398 -0.994 3.567 1.00 89.62 69 ILE A N 1
ATOM 538 C CA . ILE A 1 69 ? 4.055 -1.093 4.155 1.00 89.62 69 ILE A CA 1
ATOM 539 C C . ILE A 1 69 ? 4.130 -1.568 5.610 1.00 89.62 69 ILE A C 1
ATOM 541 O O . ILE A 1 69 ? 3.524 -0.945 6.475 1.00 89.62 69 ILE A O 1
ATOM 545 N N . LEU A 1 70 ? 4.912 -2.611 5.902 1.00 88.81 70 LEU A N 1
ATOM 546 C CA . LEU A 1 70 ? 5.082 -3.134 7.264 1.00 88.81 70 LEU A CA 1
ATOM 547 C C . LEU A 1 70 ? 5.721 -2.097 8.201 1.00 88.81 70 LEU A C 1
ATOM 549 O O . LEU A 1 70 ? 5.298 -1.951 9.345 1.00 88.81 70 LEU A O 1
ATOM 553 N N . ALA A 1 71 ? 6.715 -1.346 7.718 1.00 85.75 71 ALA A N 1
ATOM 554 C CA . ALA A 1 71 ? 7.335 -0.268 8.483 1.00 85.75 71 ALA A CA 1
ATOM 555 C C . ALA A 1 71 ? 6.352 0.886 8.739 1.00 85.75 71 ALA A C 1
ATOM 557 O O . ALA A 1 71 ? 6.292 1.398 9.855 1.00 85.75 71 ALA A O 1
ATOM 558 N N . HIS A 1 72 ? 5.546 1.267 7.739 1.00 85.81 72 HIS A N 1
ATOM 559 C CA . HIS A 1 72 ? 4.496 2.274 7.916 1.00 85.81 72 HIS A CA 1
ATOM 560 C C . HIS A 1 72 ? 3.417 1.798 8.894 1.00 85.81 72 HIS A C 1
ATOM 562 O O . HIS A 1 72 ? 3.013 2.583 9.746 1.00 85.81 72 HIS A O 1
ATOM 568 N N . TRP A 1 73 ? 3.002 0.528 8.826 1.00 86.19 73 TRP A N 1
ATOM 569 C CA . TRP A 1 73 ? 2.089 -0.072 9.803 1.00 86.19 73 TRP A CA 1
ATOM 570 C C . TRP A 1 73 ? 2.645 0.065 11.222 1.00 86.19 73 TRP A C 1
ATOM 572 O O . TRP A 1 73 ? 1.988 0.616 12.105 1.00 86.19 73 TRP A O 1
ATOM 582 N N . GLY A 1 74 ? 3.896 -0.367 11.408 1.00 84.75 74 GLY A N 1
ATOM 583 C CA . GLY A 1 74 ? 4.612 -0.279 12.676 1.00 84.75 74 GLY A CA 1
ATOM 584 C C . GLY A 1 74 ? 4.679 1.140 13.238 1.00 84.75 74 GLY A C 1
ATOM 585 O O . GLY A 1 74 ? 4.443 1.347 14.425 1.00 84.75 74 GLY A O 1
ATOM 586 N N . ALA A 1 75 ? 4.975 2.115 12.378 1.00 83.19 75 ALA A N 1
ATOM 587 C CA . ALA A 1 75 ? 5.144 3.511 12.769 1.00 83.19 75 ALA A CA 1
ATOM 588 C C . ALA A 1 75 ? 3.818 4.234 13.065 1.00 83.19 75 ALA A C 1
ATOM 590 O O . ALA A 1 75 ? 3.770 5.062 13.970 1.00 83.19 75 ALA A O 1
ATOM 591 N N . LEU A 1 76 ? 2.759 3.957 12.298 1.00 81.44 76 LEU A N 1
ATOM 592 C CA . LEU A 1 76 ? 1.474 4.657 12.413 1.00 81.44 76 LEU A CA 1
ATOM 593 C C . LEU A 1 76 ? 0.560 4.035 13.462 1.00 81.44 76 LEU A C 1
ATOM 595 O O . LEU A 1 76 ? -0.122 4.745 14.201 1.00 81.44 76 LEU A O 1
ATOM 599 N N . TRP A 1 77 ? 0.522 2.706 13.488 1.00 77.69 77 TRP A N 1
ATOM 600 C CA . TRP A 1 77 ? -0.463 1.959 14.249 1.00 77.69 77 TRP A CA 1
ATOM 601 C C . TRP A 1 77 ? 0.200 1.185 15.376 1.00 77.69 77 TRP A C 1
ATOM 603 O O . TRP A 1 77 ? -0.326 1.196 16.479 1.00 77.69 77 TRP A O 1
ATOM 613 N N . GLY A 1 78 ? 1.363 0.575 15.190 1.00 71.06 78 GLY A N 1
ATOM 614 C CA . GLY A 1 78 ? 2.043 -0.167 16.254 1.00 71.06 78 GLY A CA 1
ATOM 615 C C . GLY A 1 78 ? 2.261 -1.636 15.901 1.00 71.06 78 GLY A C 1
ATOM 616 O O . GLY A 1 78 ? 2.598 -1.958 14.768 1.00 71.06 78 GLY A O 1
ATOM 617 N N . GLN A 1 79 ? 2.181 -2.525 16.894 1.00 65.12 79 GLN A N 1
ATOM 618 C CA . GLN A 1 79 ? 2.928 -3.789 16.903 1.00 65.12 79 GLN A CA 1
ATOM 619 C C . GLN A 1 79 ? 2.685 -4.720 15.688 1.00 65.12 79 GLN A C 1
ATOM 621 O O . GLN A 1 79 ? 1.539 -4.947 15.298 1.00 65.12 79 GLN A O 1
ATOM 626 N N . PRO A 1 80 ? 3.744 -5.379 15.162 1.00 61.94 80 PRO A N 1
ATOM 627 C CA . PRO A 1 80 ? 3.647 -6.351 14.065 1.00 61.94 80 PRO A CA 1
ATOM 628 C C . PRO A 1 80 ? 2.732 -7.552 14.335 1.00 61.94 80 PRO A C 1
ATOM 630 O O . PRO A 1 80 ? 2.353 -8.241 13.395 1.00 61.94 80 PRO A O 1
ATOM 633 N N . SER A 1 81 ? 2.383 -7.823 15.598 1.00 64.25 81 SER A N 1
ATOM 634 C CA . SER A 1 81 ? 1.545 -8.959 16.009 1.00 64.25 81 SER A CA 1
ATOM 635 C C . SER A 1 81 ? 0.124 -8.926 15.439 1.00 64.25 81 SER A C 1
ATOM 637 O O . SER A 1 81 ? -0.546 -9.952 15.421 1.00 64.25 81 SER A O 1
ATOM 639 N N . GLU A 1 82 ? -0.342 -7.763 14.979 1.00 85.44 82 GLU A N 1
ATOM 640 C CA . GLU A 1 82 ? -1.634 -7.605 14.298 1.00 85.44 82 GLU A CA 1
ATOM 641 C C . GLU A 1 82 ? -1.593 -8.167 12.860 1.00 85.44 82 GLU A C 1
ATOM 643 O O . GLU A 1 82 ? -2.631 -8.484 12.277 1.00 85.44 82 GLU A O 1
ATOM 648 N N . ILE A 1 83 ? -0.393 -8.338 12.291 1.00 91.44 83 ILE A N 1
ATOM 649 C CA . ILE A 1 83 ? -0.174 -8.877 10.949 1.00 91.44 83 ILE A CA 1
ATOM 650 C C . ILE A 1 83 ? -0.127 -10.401 11.031 1.00 91.44 83 ILE A C 1
ATOM 652 O O . ILE A 1 83 ? 0.849 -10.998 11.484 1.00 91.44 83 ILE A O 1
ATOM 656 N N . ARG A 1 84 ? -1.187 -11.049 10.546 1.00 93.25 84 ARG A N 1
ATOM 657 C CA . ARG A 1 84 ? -1.338 -12.508 10.600 1.00 93.25 84 ARG A CA 1
ATOM 658 C C . ARG A 1 84 ? -0.432 -13.219 9.606 1.00 93.25 84 ARG A C 1
ATOM 660 O O . ARG A 1 84 ? 0.098 -14.289 9.902 1.00 93.25 84 ARG A O 1
ATOM 667 N N . ARG A 1 85 ? -0.316 -12.671 8.394 1.00 95.25 85 ARG A N 1
ATOM 668 C CA . ARG A 1 85 ? 0.495 -13.244 7.312 1.00 95.25 85 ARG A CA 1
ATOM 669 C C . ARG A 1 85 ? 0.682 -12.279 6.153 1.00 95.25 85 ARG A C 1
ATOM 671 O O . ARG A 1 85 ? -0.098 -11.352 5.955 1.00 95.25 85 ARG A O 1
ATOM 678 N N . ILE A 1 86 ? 1.679 -12.585 5.338 1.00 96.38 86 ILE A N 1
ATOM 679 C CA . ILE A 1 86 ? 1.882 -12.011 4.015 1.00 96.38 86 ILE A CA 1
ATOM 680 C C . ILE A 1 86 ? 1.534 -13.094 2.999 1.00 96.38 86 ILE A C 1
ATOM 682 O O . ILE A 1 86 ? 2.055 -14.210 3.054 1.00 96.38 86 ILE A O 1
ATOM 686 N N . GLU A 1 87 ? 0.636 -12.778 2.083 1.00 97.12 87 GLU A N 1
ATOM 687 C CA . GLU A 1 87 ? 0.281 -13.639 0.970 1.00 97.12 87 GLU A CA 1
ATOM 688 C C . GLU A 1 87 ? 0.991 -13.177 -0.290 1.00 97.12 87 GLU A C 1
ATOM 690 O O . GLU A 1 87 ? 1.011 -11.988 -0.616 1.00 97.12 87 GLU A O 1
ATOM 695 N N . VAL A 1 88 ? 1.592 -14.123 -1.002 1.00 96.69 88 VAL A N 1
ATOM 696 C CA . VAL A 1 88 ? 2.321 -13.846 -2.234 1.00 96.69 88 VAL A CA 1
ATOM 697 C C . VAL A 1 88 ? 1.921 -14.818 -3.329 1.00 96.69 88 VAL A C 1
ATOM 699 O O . VAL A 1 88 ? 1.693 -15.992 -3.054 1.00 96.69 88 VAL A O 1
ATOM 702 N N . ALA A 1 89 ? 1.859 -14.342 -4.573 1.00 95.06 89 ALA A N 1
ATOM 703 C CA . ALA A 1 89 ? 1.649 -15.216 -5.718 1.00 95.06 89 ALA A CA 1
ATOM 704 C C . ALA A 1 89 ? 2.663 -16.375 -5.706 1.00 95.06 89 ALA A C 1
ATOM 706 O O . ALA A 1 89 ? 3.847 -16.158 -5.432 1.00 95.06 89 ALA A O 1
ATOM 707 N N . GLU A 1 90 ? 2.208 -17.589 -6.018 1.00 94.19 90 GLU A N 1
ATOM 708 C CA . GLU A 1 90 ? 3.035 -18.809 -6.013 1.00 94.19 90 GLU A CA 1
ATOM 709 C C . GLU A 1 90 ? 4.354 -18.648 -6.776 1.00 94.19 90 GLU A C 1
ATOM 711 O O . GLU A 1 90 ? 5.411 -19.019 -6.269 1.00 94.19 90 GLU A O 1
ATOM 716 N N . SER A 1 91 ? 4.311 -17.996 -7.941 1.00 92.44 91 SER A N 1
ATOM 717 C CA . SER A 1 91 ? 5.481 -17.732 -8.790 1.00 92.44 91 SER A CA 1
ATOM 718 C C . SER A 1 91 ? 6.577 -16.895 -8.120 1.00 92.44 91 SER A C 1
ATOM 720 O O . SER A 1 91 ? 7.717 -16.897 -8.580 1.00 92.44 91 SER A O 1
ATOM 722 N N . LEU A 1 92 ? 6.253 -16.181 -7.040 1.00 93.44 92 LEU A N 1
ATOM 723 C CA . LEU A 1 92 ? 7.184 -15.361 -6.268 1.00 93.44 92 LEU A CA 1
ATOM 724 C C . LEU A 1 92 ? 7.455 -15.928 -4.867 1.00 93.44 92 LEU A C 1
ATOM 726 O O . LEU A 1 92 ? 8.286 -15.378 -4.145 1.00 93.44 92 LEU A O 1
ATOM 730 N N . GLY A 1 93 ? 6.814 -17.035 -4.482 1.00 92.81 93 GLY A N 1
ATOM 731 C CA . GLY A 1 93 ? 6.914 -17.619 -3.144 1.00 92.81 93 GLY A CA 1
ATOM 732 C C . GLY A 1 93 ? 8.350 -17.904 -2.700 1.00 92.81 93 GLY A C 1
ATOM 733 O O . GLY A 1 93 ? 8.754 -17.465 -1.625 1.00 92.81 93 GLY A O 1
ATOM 734 N N . GLU A 1 94 ? 9.143 -18.581 -3.535 1.00 92.44 94 GLU A N 1
ATOM 735 C CA . GLU A 1 94 ? 10.533 -18.940 -3.205 1.00 92.44 94 GLU A CA 1
ATOM 736 C C . GLU A 1 94 ? 11.446 -17.722 -3.038 1.00 92.44 94 GLU A C 1
ATOM 738 O O . GLU A 1 94 ? 12.319 -17.714 -2.171 1.00 92.44 94 GLU A O 1
ATOM 743 N N . ARG A 1 95 ? 11.226 -16.679 -3.844 1.00 90.25 95 ARG A N 1
ATOM 744 C CA . ARG A 1 95 ? 12.005 -15.439 -3.795 1.00 90.25 95 ARG A CA 1
ATOM 745 C C . ARG A 1 95 ? 11.677 -14.625 -2.548 1.00 90.25 95 ARG A C 1
ATOM 747 O O . ARG A 1 95 ? 12.569 -14.114 -1.880 1.00 90.25 95 ARG A O 1
ATOM 754 N N . ILE A 1 96 ? 10.388 -14.496 -2.255 1.00 91.19 96 ILE A N 1
ATOM 755 C CA . ILE A 1 96 ? 9.891 -13.521 -1.290 1.00 91.19 96 ILE A CA 1
ATOM 756 C C . ILE A 1 96 ? 9.857 -14.081 0.128 1.00 91.19 96 ILE A C 1
ATOM 758 O O . ILE A 1 96 ? 10.137 -13.363 1.088 1.00 91.19 96 ILE A O 1
ATOM 762 N N . ALA A 1 97 ? 9.528 -15.363 0.286 1.00 92.31 97 ALA A N 1
ATOM 763 C CA . ALA A 1 97 ? 9.305 -15.923 1.608 1.00 92.31 97 ALA A CA 1
ATOM 764 C C . ALA A 1 97 ? 10.514 -15.831 2.562 1.00 92.31 97 ALA A C 1
ATOM 766 O O . ALA A 1 97 ? 10.286 -15.490 3.724 1.00 92.31 97 ALA A O 1
ATOM 767 N N . PRO A 1 98 ? 11.774 -16.060 2.132 1.00 91.19 98 PRO A N 1
ATOM 768 C CA . PRO A 1 98 ? 12.936 -15.920 3.015 1.00 91.19 98 PRO A CA 1
ATOM 769 C C . PRO A 1 98 ? 13.056 -14.518 3.631 1.00 91.19 98 PRO A C 1
ATOM 771 O O . PRO A 1 98 ? 13.222 -14.392 4.840 1.00 91.19 98 PRO A O 1
ATOM 774 N N . VAL A 1 99 ? 12.851 -13.467 2.826 1.00 86.75 99 VAL A N 1
ATOM 775 C CA . VAL A 1 99 ? 13.000 -12.055 3.236 1.00 86.75 99 VAL A CA 1
ATOM 776 C C . VAL A 1 99 ? 12.125 -11.700 4.442 1.00 86.75 99 VAL A C 1
ATOM 778 O O . VAL A 1 99 ? 12.519 -10.894 5.287 1.00 86.75 99 VAL A O 1
ATOM 781 N N . PHE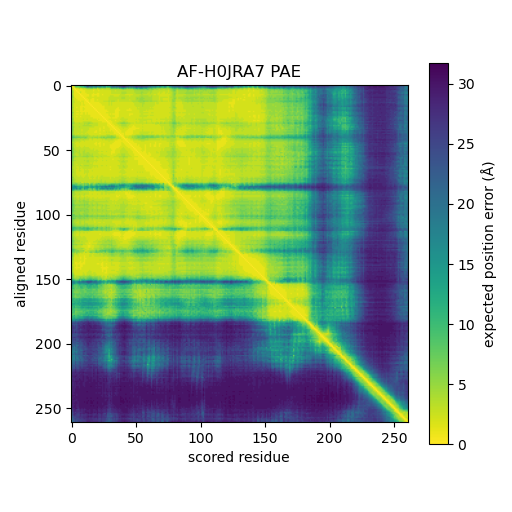 A 1 100 ? 10.932 -12.289 4.518 1.00 88.00 100 PHE A N 1
ATOM 782 C CA . PHE A 1 100 ? 9.948 -11.991 5.556 1.00 88.00 100 PHE A CA 1
ATOM 783 C C . PHE A 1 100 ? 9.954 -12.993 6.707 1.00 88.00 100 PHE A C 1
ATOM 785 O O . PHE A 1 100 ? 9.734 -12.586 7.848 1.00 88.00 100 PHE A O 1
ATOM 792 N N . ARG A 1 101 ? 10.256 -14.272 6.445 1.00 90.00 101 ARG A N 1
ATOM 793 C CA . ARG A 1 101 ? 10.401 -15.276 7.511 1.00 90.00 101 ARG A CA 1
ATOM 794 C C . ARG A 1 101 ? 11.557 -14.938 8.445 1.00 90.00 101 ARG A C 1
ATOM 796 O O . ARG A 1 101 ? 11.383 -15.036 9.655 1.00 90.00 101 ARG A O 1
ATOM 803 N N . ASP A 1 102 ? 12.673 -14.446 7.907 1.00 84.81 102 ASP A N 1
ATOM 804 C CA . ASP A 1 102 ? 13.825 -14.003 8.708 1.00 84.81 102 ASP A CA 1
ATOM 805 C C . ASP A 1 102 ? 13.479 -12.813 9.626 1.00 84.81 102 ASP A C 1
ATOM 807 O O . ASP A 1 102 ? 14.169 -12.551 10.608 1.00 84.81 102 ASP A O 1
ATOM 811 N N . ARG A 1 103 ? 12.378 -12.107 9.336 1.00 82.94 103 ARG A N 1
ATOM 812 C CA . ARG A 1 103 ? 11.829 -11.004 10.142 1.00 82.94 103 ARG A CA 1
ATOM 813 C C . ARG A 1 103 ? 10.656 -11.431 11.033 1.00 82.94 103 ARG A C 1
ATOM 815 O O . ARG A 1 103 ? 10.007 -10.575 11.624 1.00 82.94 103 ARG A O 1
ATOM 822 N N . GLY A 1 104 ? 10.370 -12.732 11.116 1.00 88.25 104 GLY A N 1
ATOM 823 C CA . GLY A 1 104 ? 9.320 -13.300 11.965 1.00 88.25 104 GLY A CA 1
ATOM 824 C C . GLY A 1 104 ? 7.912 -13.308 11.364 1.00 88.25 104 GLY A C 1
ATOM 825 O O . GLY A 1 104 ? 6.966 -13.654 12.067 1.00 88.25 104 GLY A O 1
ATOM 826 N N . PHE A 1 105 ? 7.737 -12.963 10.084 1.00 90.94 105 PHE A N 1
ATOM 827 C CA . PHE A 1 105 ? 6.420 -12.985 9.443 1.00 90.94 105 PHE A CA 1
ATOM 828 C C . PHE A 1 105 ? 6.101 -14.350 8.825 1.00 90.94 105 PHE A C 1
ATOM 830 O O . PHE A 1 105 ? 6.929 -14.968 8.149 1.00 90.94 105 PHE A O 1
ATOM 837 N N . LEU A 1 106 ? 4.850 -14.788 8.980 1.00 94.31 106 LEU A N 1
ATOM 838 C CA . LEU A 1 106 ? 4.315 -15.922 8.234 1.00 94.31 106 LEU A CA 1
ATOM 839 C C . LEU A 1 106 ? 4.087 -15.520 6.772 1.00 94.31 106 LEU A C 1
ATOM 841 O O . LEU A 1 106 ? 3.369 -14.561 6.493 1.00 94.31 106 LEU A O 1
ATOM 845 N N . VAL A 1 107 ? 4.638 -16.294 5.838 1.00 95.88 107 VAL A N 1
ATOM 846 C CA . VAL A 1 107 ? 4.407 -16.113 4.398 1.00 95.88 107 VAL A CA 1
ATOM 847 C C . VAL A 1 107 ? 3.647 -17.309 3.847 1.00 95.88 107 VAL A C 1
ATOM 849 O O . VAL A 1 107 ? 4.100 -18.445 4.003 1.00 95.88 107 VAL A O 1
ATOM 852 N N . LYS A 1 108 ? 2.517 -17.055 3.184 1.00 96.12 108 LYS A N 1
ATOM 853 C CA . LYS A 1 108 ? 1.741 -18.064 2.455 1.00 96.12 108 LYS A CA 1
ATOM 854 C C . LYS A 1 108 ? 1.756 -17.764 0.963 1.00 96.12 108 LYS A C 1
ATOM 856 O O . LYS A 1 108 ? 1.681 -16.608 0.555 1.00 96.12 108 LYS A O 1
ATOM 861 N N . THR A 1 109 ? 1.831 -18.808 0.152 1.00 95.69 109 THR A N 1
ATOM 862 C CA . THR A 1 109 ? 1.617 -18.682 -1.287 1.00 95.69 109 THR A CA 1
ATOM 863 C C . THR A 1 109 ? 0.126 -18.733 -1.610 1.00 95.69 109 THR A C 1
ATOM 865 O O . THR A 1 109 ? -0.643 -19.386 -0.905 1.00 95.69 109 THR A O 1
ATOM 868 N N . THR A 1 110 ? -0.285 -18.027 -2.657 1.00 93.50 110 THR A N 1
ATOM 869 C CA . THR A 1 110 ? -1.668 -17.978 -3.144 1.00 93.50 110 THR A CA 1
ATOM 870 C C . THR A 1 110 ? -1.696 -17.981 -4.672 1.00 93.50 110 THR A C 1
ATOM 872 O O . THR A 1 110 ? -0.754 -17.519 -5.318 1.00 93.50 110 THR A O 1
ATOM 875 N N . ALA A 1 111 ? -2.793 -18.472 -5.250 1.00 89.44 111 ALA A N 1
ATOM 876 C CA . ALA A 1 111 ? -3.061 -18.382 -6.686 1.00 89.44 111 ALA A CA 1
ATOM 877 C C . ALA A 1 111 ? -3.482 -16.963 -7.130 1.00 89.44 111 ALA A C 1
ATOM 879 O O . ALA A 1 111 ? -3.570 -16.684 -8.325 1.00 89.44 111 ALA A O 1
ATOM 880 N N . SER A 1 112 ? -3.768 -16.071 -6.175 1.00 84.62 112 SER A N 1
ATOM 881 C CA . SER A 1 112 ? -4.165 -14.680 -6.418 1.00 84.62 112 SER A CA 1
ATOM 882 C C . SER A 1 112 ? -2.975 -13.707 -6.325 1.00 84.62 112 SER A C 1
ATOM 884 O O . SER A 1 112 ? -1.809 -14.103 -6.283 1.00 84.62 112 SER A O 1
ATOM 886 N N . THR A 1 113 ? -3.274 -12.408 -6.313 1.00 87.06 113 THR A N 1
ATOM 887 C CA . THR A 1 113 ? -2.317 -11.324 -6.071 1.00 87.06 113 THR A CA 1
ATOM 888 C C . THR A 1 113 ? -1.833 -11.297 -4.618 1.00 87.06 113 THR A C 1
ATOM 890 O O . THR A 1 113 ? -2.293 -12.047 -3.756 1.00 87.06 113 THR A O 1
ATOM 893 N N . HIS A 1 114 ? -0.878 -10.415 -4.341 1.00 95.56 114 HIS A N 1
ATOM 894 C CA . HIS A 1 114 ? -0.242 -10.287 -3.036 1.00 95.56 114 HIS A CA 1
ATOM 895 C C . HIS A 1 114 ? -1.168 -9.617 -2.019 1.00 95.56 114 HIS A C 1
ATOM 897 O O . HIS A 1 114 ? -1.992 -8.782 -2.393 1.00 95.56 114 HIS A O 1
ATOM 903 N N . ALA A 1 115 ? -1.003 -9.923 -0.734 1.00 96.50 115 ALA A N 1
ATOM 904 C CA . ALA A 1 115 ? -1.703 -9.214 0.331 1.00 96.50 115 ALA A CA 1
ATOM 905 C C . ALA A 1 115 ? -0.904 -9.184 1.635 1.00 96.50 115 ALA A C 1
ATOM 907 O O . ALA A 1 115 ? -0.218 -10.143 1.983 1.00 96.50 115 ALA A O 1
ATOM 908 N N . VAL A 1 116 ? -1.049 -8.103 2.396 1.00 95.06 116 VAL A N 1
ATOM 909 C CA . VAL A 1 116 ? -0.733 -8.092 3.828 1.00 95.06 116 VAL A CA 1
ATOM 910 C C . VAL A 1 116 ? -2.043 -8.323 4.569 1.00 95.06 116 VAL A C 1
ATOM 912 O O . VAL A 1 116 ? -2.991 -7.556 4.403 1.00 95.06 116 VAL A O 1
ATOM 915 N N . VAL A 1 117 ? -2.118 -9.409 5.337 1.00 95.69 117 VAL A N 1
ATOM 916 C CA . VAL A 1 117 ? -3.335 -9.804 6.049 1.00 95.69 117 VAL A CA 1
ATOM 917 C C . VAL A 1 117 ? -3.213 -9.433 7.515 1.00 95.69 117 VAL A C 1
ATOM 919 O O . VAL A 1 117 ? -2.273 -9.852 8.197 1.00 95.69 117 VAL A O 1
ATOM 922 N N . VAL A 1 118 ? -4.192 -8.678 7.991 1.00 93.44 118 VAL A N 1
ATOM 923 C CA . VAL A 1 118 ? -4.247 -8.116 9.338 1.00 93.44 118 VAL A CA 1
ATOM 924 C C . VAL A 1 118 ? -5.473 -8.658 10.064 1.00 93.44 118 VAL A C 1
ATOM 926 O O . VAL A 1 118 ? -6.513 -8.896 9.450 1.00 93.44 118 VAL A O 1
ATOM 929 N N . ASP A 1 119 ? -5.352 -8.857 11.372 1.00 93.19 119 ASP A N 1
ATOM 930 C CA . ASP A 1 119 ? -6.488 -9.141 12.245 1.00 93.19 119 ASP A CA 1
ATOM 931 C C . ASP A 1 119 ? -7.482 -7.967 12.252 1.00 93.19 119 ASP A C 1
ATOM 933 O O . ASP A 1 119 ? -7.116 -6.831 12.562 1.00 93.19 119 ASP A O 1
ATOM 937 N N . ALA A 1 120 ? -8.753 -8.232 11.948 1.00 92.31 120 ALA A N 1
ATOM 938 C CA . ALA A 1 120 ? -9.792 -7.207 11.914 1.00 92.31 120 ALA A CA 1
ATOM 939 C C . ALA A 1 120 ? -9.990 -6.508 13.271 1.00 92.31 120 ALA A C 1
ATOM 941 O O . ALA A 1 120 ? -10.419 -5.358 13.298 1.00 92.31 120 ALA A O 1
ATOM 942 N N . ARG A 1 121 ? -9.637 -7.148 14.395 1.00 90.00 121 ARG A N 1
ATOM 943 C CA . ARG A 1 121 ? -9.726 -6.550 15.740 1.00 90.00 121 ARG A CA 1
ATOM 944 C C . ARG A 1 121 ? -8.768 -5.379 15.934 1.00 90.00 121 ARG A C 1
ATOM 946 O O . ARG A 1 121 ? -9.016 -4.532 16.787 1.00 90.00 121 ARG A O 1
ATOM 953 N N . ALA A 1 122 ? -7.688 -5.312 15.155 1.00 87.50 122 ALA A N 1
ATOM 954 C CA . ALA A 1 122 ? -6.754 -4.191 15.200 1.00 87.50 122 ALA A CA 1
ATOM 955 C C . ALA A 1 122 ? -7.369 -2.893 14.652 1.00 87.50 122 ALA A C 1
ATOM 957 O O . ALA A 1 122 ? -6.927 -1.800 15.003 1.00 87.50 122 ALA A O 1
ATOM 958 N N . LEU A 1 123 ? -8.389 -3.000 13.793 1.00 89.06 123 LEU A N 1
ATOM 959 C CA . LEU A 1 123 ? -8.900 -1.876 13.011 1.00 89.06 123 LEU A CA 1
ATOM 960 C C . LEU A 1 123 ? -9.742 -0.893 13.825 1.00 89.06 123 LEU A C 1
ATOM 962 O O . LEU A 1 123 ? -9.770 0.291 13.499 1.00 89.06 123 LEU A O 1
ATOM 966 N N . ASP A 1 124 ? -10.396 -1.356 14.887 1.00 88.06 124 ASP A N 1
ATOM 967 C CA . ASP A 1 124 ? -11.283 -0.514 15.701 1.00 88.06 124 ASP A CA 1
ATOM 968 C C . ASP A 1 124 ? -10.507 0.313 16.741 1.00 88.06 124 ASP A C 1
ATOM 970 O O . ASP A 1 124 ? -11.080 1.092 17.505 1.00 88.06 124 ASP A O 1
ATOM 974 N N . ARG A 1 125 ? -9.178 0.166 16.774 1.00 87.62 125 ARG A N 1
ATOM 975 C CA . ARG A 1 125 ? -8.312 0.926 17.666 1.00 87.62 125 ARG A CA 1
ATOM 976 C C . ARG A 1 125 ? -8.240 2.393 17.225 1.00 87.62 125 ARG A C 1
ATOM 978 O O . ARG A 1 125 ? -8.031 2.658 16.038 1.00 87.62 125 ARG A O 1
ATOM 985 N N . PRO A 1 126 ? -8.357 3.353 18.159 1.00 88.25 126 PRO A N 1
ATOM 986 C CA . PRO A 1 126 ? -8.213 4.762 17.828 1.00 88.25 126 PRO A CA 1
ATOM 987 C C . PRO A 1 126 ? -6.771 5.114 17.446 1.00 88.25 126 PRO A C 1
ATOM 989 O O . PRO A 1 126 ? -5.814 4.530 17.970 1.00 88.25 126 PRO A O 1
ATOM 992 N N . MET A 1 127 ? -6.609 6.106 16.569 1.00 84.06 127 MET A N 1
ATOM 993 C CA . MET A 1 127 ? -5.287 6.651 16.256 1.00 84.06 127 MET A CA 1
ATOM 994 C C . MET A 1 127 ? -4.731 7.445 17.446 1.00 84.06 127 MET A C 1
ATOM 996 O O . MET A 1 127 ? -5.469 8.246 18.032 1.00 84.06 127 MET A O 1
ATOM 1000 N N . PRO A 1 128 ? -3.423 7.331 17.759 1.00 79.88 128 PRO A N 1
ATOM 1001 C CA . PRO A 1 128 ? -2.803 8.100 18.843 1.00 79.88 128 PRO A CA 1
ATOM 1002 C C . PRO A 1 128 ? -2.910 9.622 18.666 1.00 79.88 128 PRO A C 1
ATOM 1004 O O . PRO A 1 128 ? -2.940 10.361 19.643 1.00 79.88 128 PRO A O 1
ATOM 1007 N N . THR A 1 129 ? -2.962 10.090 17.417 1.00 83.44 129 THR A N 1
ATOM 1008 C CA . THR A 1 129 ? -2.933 11.510 17.029 1.00 83.44 129 THR A CA 1
ATOM 1009 C C . THR A 1 129 ? -4.207 11.947 16.297 1.00 83.44 129 THR A C 1
ATOM 1011 O O . THR A 1 129 ? -4.150 12.766 15.380 1.00 83.44 129 THR A O 1
ATOM 1014 N N . THR A 1 130 ? -5.356 11.380 16.681 1.00 87.88 130 THR A N 1
ATOM 1015 C CA . THR A 1 130 ? -6.667 11.678 16.076 1.00 87.88 130 THR A CA 1
ATOM 1016 C C . THR A 1 130 ? -6.963 13.18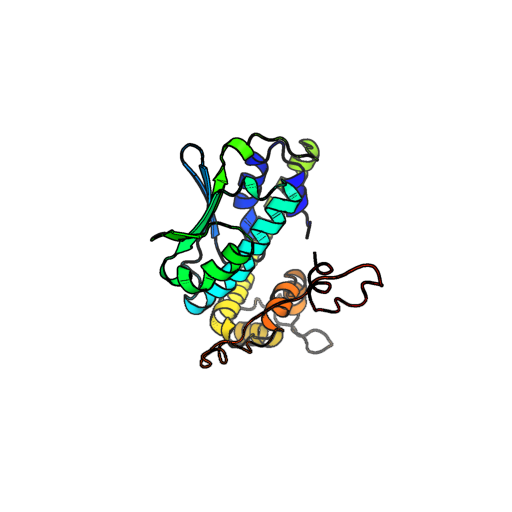5 16.060 1.00 87.88 130 THR A C 1
ATOM 1018 O O . THR A 1 130 ? -6.865 13.851 17.090 1.00 87.88 130 THR A O 1
ATOM 1021 N N . SER A 1 131 ? -7.382 13.716 14.907 1.00 93.19 131 SER A N 1
ATOM 1022 C CA . SER A 1 131 ? -7.927 15.075 14.775 1.00 93.19 131 SER A CA 1
ATOM 1023 C C . SER A 1 131 ? -8.872 15.149 13.566 1.00 93.19 131 SER A C 1
ATOM 1025 O O . SER A 1 131 ? -8.399 15.181 12.426 1.00 93.19 131 SER A O 1
ATOM 1027 N N . PRO A 1 132 ? -10.201 15.195 13.782 1.00 91.19 132 PRO A N 1
ATOM 1028 C CA . PRO A 1 132 ? -11.184 15.275 12.700 1.00 91.19 132 PRO A CA 1
ATOM 1029 C C . PRO A 1 132 ? -11.011 16.513 11.812 1.00 91.19 132 PRO A C 1
ATOM 1031 O O . PRO A 1 132 ? -11.142 16.431 10.589 1.00 91.19 132 PRO A O 1
ATOM 1034 N N . GLU A 1 133 ? -10.671 17.656 12.411 1.00 93.12 133 GLU A N 1
ATOM 1035 C CA . GLU A 1 133 ? -10.458 18.916 11.699 1.00 93.12 133 GLU A CA 1
ATOM 1036 C C . GLU A 1 133 ? -9.237 18.819 10.780 1.00 93.12 133 GLU A C 1
ATOM 1038 O O . GLU A 1 133 ? -9.315 19.171 9.600 1.00 93.12 133 GLU A O 1
ATOM 1043 N N . ALA A 1 134 ? -8.121 18.283 11.292 1.00 92.88 134 ALA A N 1
ATOM 1044 C CA . ALA A 1 134 ? -6.922 18.067 10.492 1.00 92.88 134 ALA A CA 1
ATOM 1045 C C . ALA A 1 134 ? -7.173 17.035 9.388 1.00 92.88 134 ALA A C 1
ATOM 1047 O O . ALA A 1 134 ? -6.805 17.278 8.238 1.00 92.88 134 ALA A O 1
ATOM 1048 N N . ALA A 1 135 ? -7.848 15.922 9.696 1.00 93.50 135 ALA A N 1
ATOM 1049 C CA . ALA A 1 135 ? -8.187 14.897 8.715 1.00 93.50 135 ALA A CA 1
ATOM 1050 C C . ALA A 1 135 ? -8.979 15.490 7.539 1.00 93.50 135 ALA A C 1
ATOM 1052 O O . ALA A 1 135 ? -8.620 15.269 6.384 1.00 93.50 135 ALA A O 1
ATOM 1053 N N . ALA A 1 136 ? -9.997 16.315 7.801 1.00 93.94 136 ALA A N 1
ATOM 1054 C CA . ALA A 1 136 ? -10.806 16.931 6.748 1.00 93.94 136 ALA A CA 1
ATOM 1055 C C . ALA A 1 136 ? -9.990 17.825 5.794 1.00 93.94 136 ALA A C 1
ATOM 1057 O O . ALA A 1 136 ? -10.240 17.841 4.584 1.00 93.94 136 ALA A O 1
ATOM 1058 N N . VAL A 1 137 ? -9.012 18.570 6.317 1.00 95.88 137 VAL A N 1
ATOM 1059 C CA . VAL A 1 137 ? -8.110 19.396 5.499 1.00 95.88 137 VAL A CA 1
ATOM 1060 C C . VAL A 1 137 ? -7.134 18.510 4.724 1.00 95.88 137 VAL A C 1
ATOM 1062 O O . VAL A 1 137 ? -7.052 18.599 3.502 1.00 95.88 137 VAL A O 1
ATOM 1065 N N . LEU A 1 138 ? -6.444 17.598 5.408 1.00 95.19 138 LEU A N 1
ATOM 1066 C CA . LEU A 1 138 ? -5.399 16.756 4.821 1.00 95.19 138 LEU A CA 1
ATOM 1067 C C . LEU A 1 138 ? -5.942 15.810 3.741 1.00 95.19 138 LEU A C 1
ATOM 1069 O O . LEU A 1 138 ? -5.275 15.585 2.731 1.00 95.19 138 LEU A O 1
ATOM 1073 N N . LEU A 1 139 ? -7.159 15.284 3.908 1.00 95.75 139 LEU A N 1
ATOM 1074 C CA . LEU A 1 139 ? -7.812 14.432 2.910 1.00 95.75 139 LEU A CA 1
ATOM 1075 C C . LEU A 1 139 ? -8.176 15.203 1.638 1.00 95.75 139 LEU A C 1
ATOM 1077 O O . LEU A 1 139 ? -8.061 14.658 0.539 1.00 95.75 139 LEU A O 1
ATOM 1081 N N . ARG A 1 140 ? -8.578 16.471 1.771 1.00 95.81 140 ARG A N 1
ATOM 1082 C CA . ARG A 1 140 ? -8.843 17.355 0.628 1.00 95.81 140 ARG A CA 1
ATOM 1083 C C . ARG A 1 140 ? -7.569 17.614 -0.161 1.00 95.81 140 ARG A C 1
ATOM 1085 O O . ARG A 1 140 ? -7.556 17.432 -1.371 1.00 95.81 140 ARG A O 1
ATOM 1092 N N . GLU A 1 141 ? -6.483 17.923 0.533 1.00 94.69 141 GLU A N 1
ATOM 1093 C CA . GLU A 1 141 ? -5.174 18.125 -0.086 1.00 94.69 141 GLU A CA 1
ATOM 1094 C C . GLU A 1 141 ? -4.635 16.845 -0.746 1.00 94.69 141 GLU A C 1
ATOM 1096 O O . GLU A 1 141 ? -4.086 16.885 -1.847 1.00 94.69 141 GLU A O 1
ATOM 1101 N N . CYS A 1 142 ? -4.837 15.676 -0.124 1.00 93.69 142 CYS A N 1
ATOM 1102 C CA . CYS A 1 142 ? -4.516 14.391 -0.752 1.00 93.69 142 CYS A CA 1
ATOM 1103 C C . CYS A 1 142 ? -5.309 14.188 -2.050 1.00 93.69 142 CYS A C 1
ATOM 1105 O O . CYS A 1 142 ? -4.736 13.764 -3.056 1.00 93.69 142 CYS A O 1
ATOM 1107 N N . ALA A 1 143 ? -6.603 14.521 -2.047 1.00 93.31 143 ALA A N 1
ATOM 1108 C CA . ALA A 1 143 ? -7.445 14.442 -3.234 1.00 93.31 143 ALA A CA 1
ATOM 1109 C C . ALA A 1 143 ? -6.982 15.405 -4.333 1.00 93.31 143 ALA A C 1
ATOM 1111 O O . ALA A 1 143 ? -6.857 14.985 -5.482 1.00 93.31 143 ALA A O 1
ATOM 1112 N N . GLU A 1 144 ? -6.642 16.648 -3.993 1.00 92.62 144 GLU A N 1
ATOM 1113 C CA . GLU A 1 144 ? -6.107 17.610 -4.958 1.00 92.62 144 GLU A CA 1
ATOM 1114 C C . GLU A 1 144 ? -4.781 17.151 -5.563 1.00 92.62 144 GLU A C 1
ATOM 1116 O O . GLU A 1 144 ? -4.588 17.236 -6.776 1.00 92.62 144 GLU A O 1
ATOM 1121 N N . LEU A 1 145 ? -3.855 16.637 -4.750 1.00 89.06 145 LEU A N 1
ATOM 1122 C CA . LEU A 1 145 ? -2.585 16.117 -5.252 1.00 89.06 145 LEU A CA 1
ATOM 1123 C C . LEU A 1 145 ? -2.783 14.918 -6.173 1.00 89.06 145 LEU A C 1
ATOM 1125 O O . LEU A 1 145 ? -2.119 14.829 -7.209 1.00 89.06 145 LEU A O 1
ATOM 1129 N N . LEU A 1 146 ? -3.684 14.005 -5.811 1.00 87.56 146 LEU A N 1
ATOM 1130 C CA . LEU A 1 146 ? -3.988 12.845 -6.637 1.00 87.56 146 LEU A CA 1
ATOM 1131 C C . LEU A 1 146 ? -4.612 13.282 -7.966 1.00 87.56 146 LEU A C 1
ATOM 1133 O O . LEU A 1 146 ? -4.158 12.847 -9.024 1.00 87.56 146 LEU A O 1
ATOM 1137 N N . GLN A 1 147 ? -5.568 14.211 -7.927 1.00 85.44 147 GLN A N 1
ATOM 1138 C CA . GLN A 1 147 ? -6.191 14.768 -9.124 1.00 85.44 147 GLN A CA 1
ATOM 1139 C C . GLN A 1 147 ? -5.166 15.487 -10.008 1.00 85.44 147 GLN A C 1
ATOM 1141 O O . GLN A 1 147 ? -5.152 15.286 -11.217 1.00 85.44 147 GLN A O 1
ATOM 1146 N N . ARG A 1 148 ? -4.242 16.269 -9.435 1.00 81.94 148 ARG A N 1
ATOM 1147 C CA . ARG A 1 148 ? -3.149 16.898 -10.196 1.00 81.94 148 ARG A CA 1
ATOM 1148 C C . ARG A 1 148 ? -2.254 15.851 -10.858 1.00 81.94 148 ARG A C 1
ATOM 1150 O O . ARG A 1 148 ? -1.919 16.009 -12.028 1.00 81.94 148 ARG A O 1
ATOM 1157 N N . ARG A 1 149 ? -1.893 14.765 -10.161 1.00 78.19 149 ARG A N 1
ATOM 1158 C CA . ARG A 1 149 ? -1.117 13.661 -10.762 1.00 78.19 149 ARG A CA 1
ATOM 1159 C C . ARG A 1 149 ? -1.858 13.004 -11.924 1.00 78.19 149 ARG A C 1
ATOM 1161 O O . ARG A 1 149 ? -1.225 12.693 -12.926 1.00 78.19 149 ARG A O 1
ATOM 1168 N N . GLN A 1 150 ? -3.169 12.821 -11.799 1.00 75.12 150 GLN A N 1
ATOM 1169 C CA . GLN A 1 150 ? -4.011 12.249 -12.852 1.00 75.12 150 GLN A CA 1
ATOM 1170 C C . GLN A 1 150 ? -4.183 13.212 -14.038 1.00 75.12 150 GLN A C 1
ATOM 1172 O O . GLN A 1 150 ? -4.085 12.790 -15.185 1.00 75.12 150 GLN A O 1
ATOM 1177 N N . ASN A 1 151 ? -4.348 14.511 -13.780 1.00 67.25 151 ASN A N 1
ATOM 1178 C CA . ASN A 1 151 ? -4.500 15.543 -14.810 1.00 67.25 151 ASN A CA 1
ATOM 1179 C C . ASN A 1 151 ? -3.197 15.800 -15.583 1.00 67.25 151 ASN A C 1
ATOM 1181 O O . ASN A 1 151 ? -3.228 16.044 -16.783 1.00 67.25 151 ASN A O 1
ATOM 1185 N N . HIS A 1 152 ? -2.039 15.697 -14.924 1.00 61.16 152 HIS A N 1
ATOM 1186 C CA . HIS A 1 152 ? -0.722 15.668 -15.578 1.00 61.16 152 HIS A CA 1
ATOM 1187 C C . HIS A 1 152 ? -0.341 14.253 -16.067 1.00 61.16 152 HIS A C 1
ATOM 1189 O O . HIS A 1 152 ? 0.825 13.978 -16.366 1.00 61.16 152 HIS A O 1
ATOM 1195 N N . GLY A 1 153 ? -1.318 13.340 -16.105 1.00 58.94 153 GLY A N 1
ATOM 1196 C CA . GLY A 1 153 ? -1.125 11.895 -16.106 1.00 58.94 153 GLY A CA 1
ATOM 1197 C C . GLY A 1 153 ? -0.458 11.326 -17.345 1.00 58.94 153 GLY A C 1
ATOM 1198 O O . GLY A 1 153 ? 0.174 10.283 -17.235 1.00 58.94 153 GLY A O 1
ATOM 1199 N N . GLU A 1 154 ? -0.515 11.997 -18.495 1.00 68.25 154 GLU A N 1
ATOM 1200 C CA . GLU A 1 154 ? 0.051 11.449 -19.730 1.00 68.25 154 GLU A CA 1
ATOM 1201 C C . GLU A 1 154 ? 1.579 11.322 -19.648 1.00 68.25 154 GLU A C 1
ATOM 1203 O O . GLU A 1 154 ? 2.132 10.246 -19.868 1.00 68.25 154 GLU A O 1
ATOM 1208 N N . LEU A 1 155 ? 2.283 12.376 -19.223 1.00 72.44 155 LEU A N 1
ATOM 1209 C CA . LEU A 1 155 ? 3.740 12.319 -19.095 1.00 72.44 155 LEU A CA 1
ATOM 1210 C C . LEU A 1 155 ? 4.175 11.429 -17.925 1.00 72.44 155 LEU A C 1
ATOM 1212 O O . LEU A 1 155 ? 5.126 10.665 -18.059 1.00 72.44 155 LEU A O 1
ATOM 1216 N N . GLY A 1 156 ? 3.480 11.495 -16.786 1.00 73.62 156 GLY A N 1
ATOM 1217 C CA . GLY A 1 156 ? 3.784 10.656 -15.623 1.00 73.62 156 GLY A CA 1
ATOM 1218 C C . GLY A 1 156 ? 3.589 9.164 -15.905 1.00 73.62 156 GLY A C 1
ATOM 1219 O O . GLY A 1 156 ? 4.445 8.354 -15.546 1.00 73.62 156 GLY A O 1
ATOM 1220 N N . ALA A 1 157 ? 2.504 8.804 -16.595 1.00 74.25 157 ALA A N 1
ATOM 1221 C CA . ALA A 1 157 ? 2.245 7.438 -17.037 1.00 74.25 157 ALA A CA 1
ATOM 1222 C C . ALA A 1 157 ? 3.296 6.972 -18.048 1.00 74.25 157 ALA A C 1
ATOM 1224 O O . ALA A 1 157 ? 3.822 5.873 -17.893 1.00 74.25 157 ALA A O 1
ATOM 1225 N N . ARG A 1 158 ? 3.683 7.819 -19.010 1.00 76.56 158 ARG A N 1
ATOM 1226 C CA . ARG A 1 158 ? 4.742 7.491 -19.976 1.00 76.56 158 ARG A CA 1
ATOM 1227 C C . ARG A 1 158 ? 6.116 7.346 -19.319 1.00 76.56 158 ARG A C 1
ATOM 1229 O O . ARG A 1 158 ? 6.827 6.391 -19.603 1.00 76.56 158 ARG A O 1
ATOM 1236 N N . VAL A 1 159 ? 6.488 8.224 -18.381 1.00 80.12 159 VAL A N 1
ATOM 1237 C CA . VAL A 1 159 ? 7.709 8.064 -17.562 1.00 80.12 159 VAL A CA 1
ATOM 1238 C C . VAL A 1 159 ? 7.673 6.723 -16.840 1.00 80.12 159 VAL A C 1
ATOM 1240 O O . VAL A 1 159 ? 8.643 5.972 -16.881 1.00 80.12 159 VAL A O 1
ATOM 1243 N N . ARG A 1 160 ? 6.549 6.403 -16.195 1.00 78.50 160 ARG A N 1
ATOM 1244 C CA . ARG A 1 160 ? 6.355 5.142 -15.482 1.00 78.50 160 ARG A CA 1
ATOM 1245 C C . ARG A 1 160 ? 6.479 3.936 -16.415 1.00 78.50 160 ARG A C 1
ATOM 1247 O O . ARG A 1 160 ? 7.102 2.950 -16.033 1.00 78.50 160 ARG A O 1
ATOM 1254 N N . GLU A 1 161 ? 5.934 4.023 -17.622 1.00 81.81 161 GLU A N 1
ATOM 1255 C CA . GLU A 1 161 ? 6.038 2.993 -18.653 1.00 81.81 161 GLU A CA 1
ATOM 1256 C C . GLU A 1 161 ? 7.486 2.796 -19.113 1.00 81.81 161 GLU A C 1
ATOM 1258 O O . GLU A 1 161 ? 7.978 1.670 -19.093 1.00 81.81 161 GLU A O 1
ATOM 1263 N N . VAL A 1 162 ? 8.202 3.874 -19.450 1.00 82.81 162 VAL A N 1
ATOM 1264 C CA . VAL A 1 162 ? 9.619 3.813 -19.845 1.00 82.81 162 VAL A CA 1
ATOM 1265 C C . VAL A 1 162 ? 10.462 3.213 -18.723 1.00 82.81 162 VAL A C 1
ATOM 1267 O O . VAL A 1 162 ? 11.289 2.335 -18.967 1.00 82.81 162 VAL A O 1
ATOM 1270 N N . LEU A 1 163 ? 10.224 3.648 -17.485 1.00 83.38 163 LEU A N 1
ATOM 1271 C CA . LEU A 1 163 ? 10.894 3.128 -16.301 1.00 83.38 163 LEU A CA 1
ATOM 1272 C C . LEU A 1 163 ? 10.636 1.630 -16.106 1.00 83.38 163 LEU A C 1
ATOM 1274 O O . LEU A 1 163 ? 11.575 0.900 -15.813 1.00 83.38 163 LEU A O 1
ATOM 1278 N N . LEU A 1 164 ? 9.404 1.150 -16.300 1.00 82.12 164 LEU A N 1
ATOM 1279 C CA . LEU A 1 164 ? 9.090 -0.281 -16.242 1.00 82.12 164 LEU A CA 1
ATOM 1280 C C . LEU A 1 164 ? 9.738 -1.054 -17.391 1.00 82.12 164 LEU A C 1
ATOM 1282 O O . LEU A 1 164 ? 10.335 -2.102 -17.167 1.00 82.12 164 LEU A O 1
ATOM 1286 N N . ARG A 1 165 ? 9.661 -0.538 -18.617 1.00 83.12 165 ARG A N 1
ATOM 1287 C CA . ARG A 1 165 ? 10.203 -1.196 -19.811 1.00 83.12 165 ARG A CA 1
ATOM 1288 C C . ARG A 1 165 ? 11.720 -1.347 -19.745 1.00 83.12 165 ARG A C 1
ATOM 1290 O O . ARG A 1 165 ? 12.251 -2.373 -20.153 1.00 83.12 165 ARG A O 1
ATOM 1297 N N . ARG A 1 166 ? 12.405 -0.339 -19.204 1.00 80.81 166 ARG A N 1
ATOM 1298 C CA . ARG A 1 166 ? 13.871 -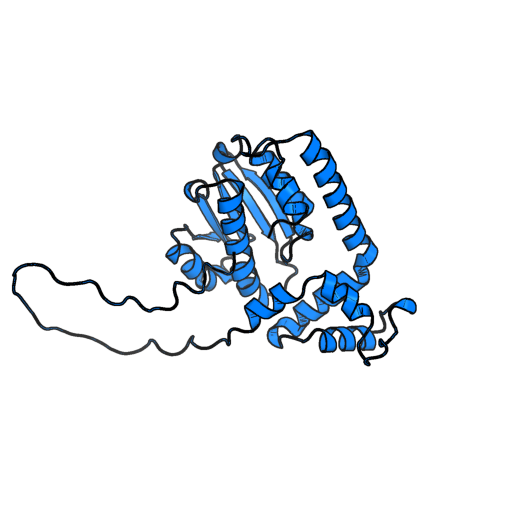0.275 -19.125 1.00 80.81 166 ARG A CA 1
ATOM 1299 C C . ARG A 1 166 ? 14.414 -0.562 -17.730 1.00 80.81 166 ARG A C 1
ATOM 1301 O O . ARG A 1 166 ? 15.596 -0.356 -17.498 1.00 80.81 166 ARG A O 1
ATOM 1308 N N . ALA A 1 167 ? 13.598 -1.040 -16.790 1.00 74.50 167 ALA A N 1
ATOM 1309 C CA . ALA A 1 167 ? 14.006 -1.178 -15.390 1.00 74.50 167 ALA A CA 1
ATOM 1310 C C . ALA A 1 167 ? 15.313 -1.970 -15.214 1.00 74.50 167 ALA A C 1
ATOM 1312 O O . ALA A 1 167 ? 16.150 -1.574 -14.411 1.00 74.50 167 ALA A O 1
ATOM 1313 N N . ALA A 1 168 ? 15.525 -3.030 -16.004 1.00 71.12 168 ALA A N 1
ATOM 1314 C CA . ALA A 1 168 ? 16.744 -3.845 -15.964 1.00 71.12 168 ALA A CA 1
ATOM 1315 C C . ALA A 1 168 ? 18.033 -3.066 -16.299 1.00 71.12 168 ALA A C 1
ATOM 1317 O O . ALA A 1 168 ? 19.109 -3.446 -15.845 1.00 71.12 168 ALA A O 1
ATOM 1318 N N . GLU A 1 169 ? 17.930 -1.980 -17.067 1.00 78.94 169 GLU A N 1
ATOM 1319 C CA . GLU A 1 169 ? 19.052 -1.107 -17.433 1.00 78.94 169 GLU A CA 1
ATOM 1320 C C . GLU A 1 169 ? 19.345 -0.050 -16.357 1.00 78.94 169 GLU A C 1
ATOM 1322 O O . GLU A 1 169 ? 20.382 0.607 -16.413 1.00 78.94 169 GLU A O 1
ATOM 1327 N N . GLY A 1 170 ? 18.433 0.145 -15.395 1.00 72.94 170 GLY A N 1
ATOM 1328 C CA . GLY A 1 170 ? 18.525 1.210 -14.396 1.00 72.94 170 GLY A CA 1
ATOM 1329 C C . GLY A 1 170 ? 18.667 2.604 -15.025 1.00 72.94 170 GLY A C 1
ATOM 1330 O O . GLY A 1 170 ? 19.634 3.305 -14.712 1.00 72.94 170 GLY A O 1
ATOM 1331 N N . PRO A 1 171 ? 17.751 3.022 -15.924 1.00 76.81 171 PRO A N 1
ATOM 1332 C CA . PRO A 1 171 ? 17.931 4.210 -16.741 1.00 76.81 171 PRO A CA 1
ATOM 1333 C C . PRO A 1 171 ? 18.028 5.462 -15.875 1.00 76.81 171 PRO A C 1
ATOM 1335 O O . PRO A 1 171 ? 17.294 5.674 -14.902 1.00 76.81 171 PRO A O 1
ATOM 1338 N N . THR A 1 172 ? 18.948 6.333 -16.262 1.00 79.31 172 THR A N 1
ATOM 1339 C CA . THR A 1 172 ? 19.068 7.662 -15.684 1.00 79.31 172 THR A CA 1
ATOM 1340 C C . THR A 1 172 ? 17.883 8.535 -16.080 1.00 79.31 172 THR A C 1
ATOM 1342 O O . THR A 1 172 ? 17.214 8.310 -17.088 1.00 79.31 172 THR A O 1
ATOM 1345 N N . GLN A 1 173 ? 17.644 9.584 -15.298 1.00 71.38 173 GLN A N 1
ATOM 1346 C CA . GLN A 1 173 ? 16.610 10.568 -15.595 1.00 71.38 173 GLN A CA 1
ATOM 1347 C C . GLN A 1 173 ? 16.755 11.177 -17.003 1.00 71.38 173 GLN A C 1
ATOM 1349 O O . GLN A 1 173 ? 15.753 11.384 -17.684 1.00 71.38 173 GLN A O 1
ATOM 1354 N N . ASP A 1 174 ? 17.991 11.428 -17.443 1.00 75.69 174 ASP A N 1
ATOM 1355 C CA . ASP A 1 174 ? 18.267 11.987 -18.767 1.00 75.69 174 ASP A CA 1
ATOM 1356 C C . ASP A 1 174 ? 17.939 10.980 -19.879 1.00 75.69 174 ASP A C 1
ATOM 1358 O O . ASP A 1 174 ? 17.313 11.355 -20.864 1.00 75.69 174 ASP A O 1
ATOM 1362 N N . GLN A 1 175 ? 18.245 9.694 -19.679 1.00 80.31 175 GLN A N 1
ATOM 1363 C CA . GLN A 1 175 ? 17.895 8.629 -20.628 1.00 80.31 175 GLN A CA 1
ATOM 1364 C C . GLN A 1 175 ? 16.381 8.422 -20.747 1.00 80.31 175 GLN A C 1
ATOM 1366 O O . GLN A 1 175 ? 15.880 8.159 -21.835 1.00 80.31 175 GLN A O 1
ATOM 1371 N N . VAL A 1 176 ? 15.633 8.560 -19.647 1.00 81.75 176 VAL A N 1
ATOM 1372 C CA . VAL A 1 176 ? 14.162 8.521 -19.691 1.00 81.75 176 VAL A CA 1
ATOM 1373 C C . VAL A 1 176 ? 13.615 9.730 -20.451 1.00 81.75 176 VAL A C 1
ATOM 1375 O O . VAL A 1 176 ? 12.722 9.577 -21.280 1.00 81.75 176 VAL A O 1
ATOM 1378 N N . ALA A 1 177 ? 14.155 10.927 -20.199 1.00 77.00 177 ALA A N 1
ATOM 1379 C CA . ALA A 1 177 ? 13.749 12.146 -20.897 1.00 77.00 177 ALA A CA 1
ATOM 1380 C C . ALA A 1 177 ? 14.019 12.068 -22.409 1.00 77.00 177 ALA A C 1
ATOM 1382 O O . ALA A 1 177 ? 13.179 12.490 -23.200 1.00 77.00 177 ALA A O 1
ATOM 1383 N N . GLU A 1 178 ? 15.166 11.510 -22.796 1.00 82.31 178 GLU A N 1
ATOM 1384 C CA . GLU A 1 178 ? 15.548 11.273 -24.189 1.00 82.31 178 GLU A CA 1
ATOM 1385 C C . GLU A 1 178 ? 14.566 10.324 -24.883 1.00 82.31 178 GLU A C 1
ATOM 1387 O O . GLU A 1 178 ? 13.950 10.719 -25.869 1.00 82.31 178 GLU A O 1
ATOM 1392 N N . THR A 1 179 ? 14.296 9.153 -24.292 1.00 83.75 179 THR A N 1
ATOM 1393 C CA . THR A 1 179 ? 13.309 8.195 -24.825 1.00 83.75 179 THR A CA 1
ATO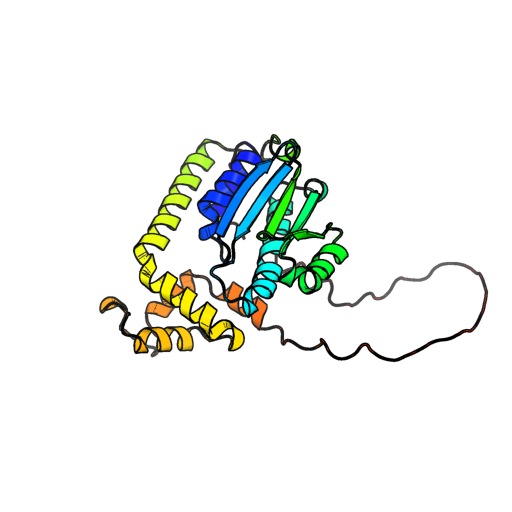M 1394 C C . THR A 1 179 ? 11.928 8.834 -25.015 1.00 83.75 179 THR A C 1
ATOM 1396 O O . THR A 1 179 ? 11.279 8.641 -26.039 1.00 83.75 179 THR A O 1
ATOM 1399 N N . LEU A 1 180 ? 11.472 9.647 -24.058 1.00 81.44 180 LEU A N 1
ATOM 1400 C CA . LEU A 1 180 ? 10.166 10.307 -24.149 1.00 81.44 180 LEU A CA 1
ATOM 1401 C C . LEU A 1 180 ? 10.103 11.402 -25.221 1.00 81.44 180 LEU A C 1
ATOM 1403 O O . LEU A 1 180 ? 9.009 11.669 -25.735 1.00 81.44 180 LEU A O 1
ATOM 1407 N N . GLY A 1 181 ? 11.240 12.039 -25.514 1.00 75.75 181 GLY A N 1
ATOM 1408 C CA . GLY A 1 181 ? 11.393 13.035 -26.572 1.00 75.75 181 GLY A CA 1
ATOM 1409 C C . GLY A 1 181 ? 11.446 12.417 -27.969 1.00 75.75 181 GLY A C 1
ATOM 1410 O O . GLY A 1 181 ? 10.854 12.977 -28.888 1.00 75.75 181 GLY A O 1
ATOM 1411 N N . GLU A 1 182 ? 12.081 11.252 -28.112 1.00 76.19 182 GLU A N 1
ATOM 1412 C CA . GLU A 1 182 ? 12.125 10.473 -29.359 1.00 76.19 182 GLU A CA 1
ATOM 1413 C C . GLU A 1 182 ? 10.745 9.911 -29.742 1.00 76.19 182 GLU A C 1
ATOM 1415 O O . GLU A 1 182 ? 10.371 9.921 -30.911 1.00 76.19 182 GLU A O 1
ATOM 1420 N N . GLU A 1 183 ? 9.937 9.509 -28.755 1.00 72.12 183 GLU A N 1
ATOM 1421 C CA . GLU A 1 183 ? 8.562 9.014 -28.943 1.00 72.12 183 GLU A CA 1
ATOM 1422 C C . GLU A 1 183 ? 7.515 10.127 -29.208 1.00 72.12 183 GLU A C 1
ATOM 1424 O O . GLU A 1 183 ? 6.314 9.865 -29.238 1.00 72.12 183 GLU A O 1
ATOM 1429 N N . GLY A 1 184 ? 7.931 11.389 -29.382 1.00 57.97 184 GLY A N 1
ATOM 1430 C CA . GLY A 1 184 ? 7.078 12.479 -29.888 1.00 57.97 184 GLY A CA 1
ATOM 1431 C C . GLY A 1 184 ? 6.065 13.107 -28.914 1.00 57.97 184 GLY A C 1
ATOM 1432 O O . GLY A 1 184 ? 5.385 14.060 -29.288 1.00 57.97 184 GLY A O 1
ATOM 1433 N N . GLY A 1 185 ? 5.967 12.648 -27.663 1.00 53.97 185 GLY A N 1
ATOM 1434 C CA . GLY A 1 185 ? 4.885 13.054 -26.744 1.00 53.97 185 GLY A CA 1
ATOM 1435 C C . GLY A 1 185 ? 5.221 14.117 -25.683 1.00 53.97 185 GLY A C 1
ATOM 1436 O O . GLY A 1 185 ? 4.570 14.152 -24.641 1.00 53.97 185 GLY A O 1
ATOM 1437 N N . LEU A 1 186 ? 6.251 14.951 -25.868 1.00 53.44 186 LEU A N 1
ATOM 1438 C CA . LEU A 1 186 ? 6.467 16.126 -25.004 1.00 53.44 186 LEU A CA 1
ATOM 1439 C C . LEU A 1 186 ? 5.692 17.332 -25.562 1.00 53.44 186 LEU A C 1
ATOM 1441 O O . LEU A 1 186 ? 5.922 17.760 -26.703 1.00 53.44 186 LEU A O 1
ATOM 1445 N N . VAL A 1 187 ? 4.779 17.878 -24.749 1.00 50.38 187 VAL A N 1
ATOM 1446 C CA . VAL A 1 187 ? 3.998 19.094 -25.042 1.00 50.38 187 VAL A CA 1
ATOM 1447 C C . VAL A 1 187 ? 4.964 20.244 -25.387 1.00 50.38 187 VAL A C 1
ATOM 1449 O O . VAL A 1 187 ? 6.033 20.331 -24.780 1.00 50.38 187 VAL A O 1
ATOM 1452 N N . PRO A 1 188 ? 4.646 21.150 -26.337 1.00 41.44 188 PRO A N 1
ATOM 1453 C CA . PRO A 1 188 ? 5.567 22.204 -26.784 1.00 41.44 188 PRO A CA 1
ATOM 1454 C C . PRO A 1 188 ? 6.192 23.074 -25.673 1.00 41.44 188 PRO A C 1
ATOM 1456 O O . PRO A 1 188 ? 7.313 23.539 -25.849 1.00 41.44 188 PRO A O 1
ATOM 1459 N N . GLY A 1 189 ? 5.529 23.249 -24.521 1.00 45.97 189 GLY A N 1
ATOM 1460 C CA . GLY A 1 189 ? 6.070 23.973 -23.356 1.00 45.97 189 GLY A CA 1
ATOM 1461 C C . GLY A 1 189 ? 7.146 23.222 -22.552 1.00 45.97 189 GLY A C 1
ATOM 1462 O O . GLY A 1 189 ? 7.945 23.856 -21.864 1.00 45.97 189 GLY A O 1
ATOM 1463 N N . ASP A 1 190 ? 7.217 21.893 -22.680 1.00 46.66 190 ASP A N 1
ATOM 1464 C CA . ASP A 1 190 ? 8.223 21.035 -22.034 1.00 46.66 190 ASP A CA 1
ATOM 1465 C C . ASP A 1 190 ? 9.464 20.804 -22.914 1.00 46.66 190 ASP A C 1
ATOM 1467 O O . ASP A 1 190 ? 10.491 20.302 -22.444 1.00 46.66 190 ASP A O 1
ATOM 1471 N N . ARG A 1 191 ? 9.404 21.212 -24.191 1.00 47.31 191 ARG A N 1
ATOM 1472 C CA . ARG A 1 191 ? 10.527 21.180 -25.138 1.00 47.31 191 ARG A CA 1
ATOM 1473 C C . ARG A 1 191 ? 11.459 22.360 -24.911 1.00 47.31 191 ARG A C 1
ATOM 1475 O O . ARG A 1 191 ? 11.523 23.299 -25.694 1.00 47.31 191 ARG A O 1
ATOM 1482 N N . GLY A 1 192 ? 12.210 22.312 -23.824 1.00 45.53 192 GLY A N 1
ATOM 1483 C CA . GLY A 1 192 ? 13.281 23.270 -23.599 1.00 45.53 192 GLY A CA 1
ATOM 1484 C C . GLY A 1 192 ? 14.378 22.661 -22.757 1.00 45.53 192 GLY A C 1
ATOM 1485 O O . GLY A 1 192 ? 14.104 22.126 -21.684 1.00 45.53 192 GLY A O 1
ATOM 1486 N N . ARG A 1 193 ? 15.626 22.768 -23.214 1.00 50.22 193 ARG A N 1
ATOM 1487 C CA . ARG A 1 193 ? 16.769 22.661 -22.307 1.00 50.22 193 ARG A CA 1
ATOM 1488 C C . ARG A 1 193 ? 16.844 23.956 -21.492 1.00 50.22 193 ARG A C 1
ATOM 1490 O O . ARG A 1 193 ? 16.579 25.040 -22.010 1.00 50.22 193 ARG A O 1
ATOM 1497 N N . ASP A 1 194 ? 17.122 23.847 -20.201 1.00 54.47 194 ASP A N 1
ATOM 1498 C CA . ASP A 1 194 ? 17.506 24.992 -19.386 1.00 54.47 194 ASP A CA 1
ATOM 1499 C C . ASP A 1 194 ? 18.869 25.535 -19.852 1.00 54.47 194 ASP A C 1
ATOM 1501 O O . ASP A 1 194 ? 19.552 24.930 -20.682 1.00 54.47 194 ASP A O 1
ATOM 1505 N N . ALA A 1 195 ? 19.273 26.689 -19.319 1.00 45.34 195 ALA A N 1
ATOM 1506 C CA . ALA A 1 195 ? 20.535 27.339 -19.678 1.00 45.34 195 ALA A CA 1
ATOM 1507 C C . ALA A 1 195 ? 21.786 26.471 -19.400 1.00 45.34 195 ALA A C 1
ATOM 1509 O O . ALA A 1 195 ? 22.874 26.815 -19.848 1.00 45.34 195 ALA A O 1
ATOM 1510 N N . GLY A 1 196 ? 21.640 25.343 -18.689 1.00 53.78 196 GLY A N 1
ATOM 1511 C CA . GLY A 1 196 ? 22.687 24.351 -18.444 1.00 53.78 196 GLY A CA 1
ATOM 1512 C C . GLY A 1 196 ? 22.599 23.107 -19.336 1.00 53.78 196 GLY A C 1
ATOM 1513 O O . GLY A 1 196 ? 23.253 22.110 -19.037 1.00 53.78 196 GLY A O 1
ATOM 1514 N N . GLY A 1 197 ? 21.779 23.120 -20.392 1.00 46.50 197 GLY A N 1
ATOM 1515 C CA . GLY A 1 197 ? 21.634 22.000 -21.325 1.00 46.50 197 GLY A CA 1
ATOM 1516 C C . GLY A 1 197 ? 20.749 20.854 -20.818 1.00 46.50 197 GLY A C 1
ATOM 1517 O O . GLY A 1 197 ? 20.694 19.802 -21.460 1.00 46.50 197 GLY A O 1
ATOM 1518 N N . ARG A 1 198 ? 20.037 21.024 -19.699 1.00 48.84 198 ARG A N 1
ATOM 1519 C CA . ARG A 1 198 ? 19.224 19.979 -19.058 1.00 48.84 198 ARG A CA 1
ATOM 1520 C C . ARG A 1 198 ? 17.759 20.109 -19.454 1.00 48.84 198 ARG A C 1
ATOM 1522 O O . ARG A 1 198 ? 17.227 21.209 -19.474 1.00 48.84 198 ARG A O 1
ATOM 1529 N N . TRP A 1 199 ? 17.064 19.009 -19.728 1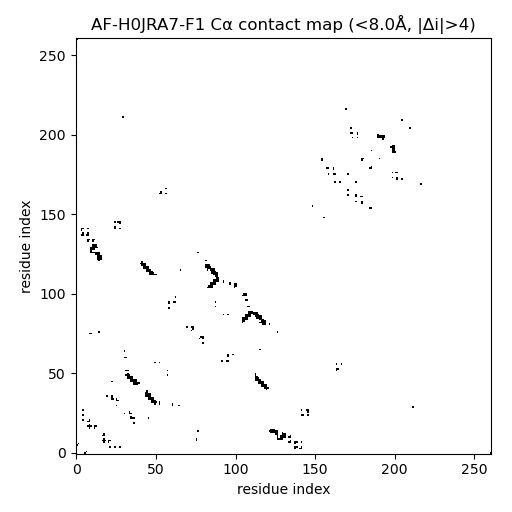.00 47.03 199 TRP A N 1
ATOM 1530 C CA . TRP A 1 199 ? 15.632 19.051 -20.062 1.00 47.03 199 TRP A CA 1
ATOM 1531 C C . TRP A 1 199 ? 14.804 19.746 -18.967 1.00 47.03 199 TRP A C 1
ATOM 1533 O O . TRP A 1 199 ? 14.910 19.368 -17.804 1.00 47.03 199 TRP A O 1
ATOM 1543 N N . ARG A 1 200 ? 13.943 20.721 -19.293 1.00 43.44 200 ARG A N 1
ATOM 1544 C CA . ARG A 1 200 ? 13.087 21.437 -18.318 1.00 43.44 200 ARG A CA 1
ATOM 1545 C C . ARG A 1 200 ? 12.140 20.504 -17.555 1.00 43.44 200 ARG A C 1
ATOM 1547 O O . ARG A 1 200 ? 11.956 20.695 -16.352 1.00 43.44 200 ARG A O 1
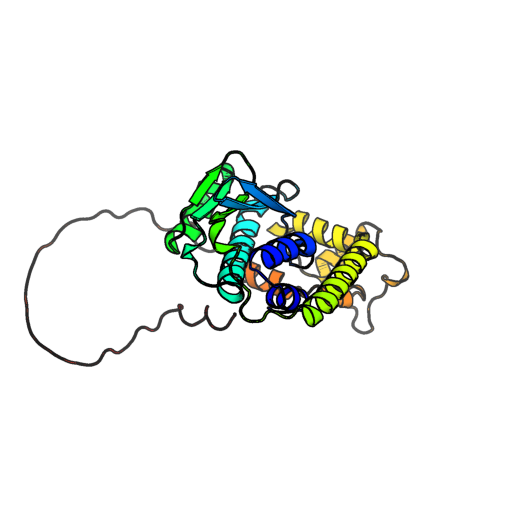ATOM 1554 N N . GLY A 1 201 ? 11.674 19.419 -18.184 1.00 41.66 201 GLY A N 1
ATOM 1555 C CA . GLY A 1 201 ? 10.934 18.326 -17.527 1.00 41.66 201 GLY A CA 1
ATOM 1556 C C . GLY A 1 201 ? 11.702 17.634 -16.386 1.00 41.66 201 GLY A C 1
ATOM 1557 O O . GLY A 1 201 ? 11.110 16.971 -15.532 1.00 41.66 201 GLY A O 1
ATOM 1558 N N . SER A 1 202 ? 13.021 17.852 -16.283 1.00 42.44 202 SER A N 1
ATOM 1559 C CA . SER A 1 202 ? 13.817 17.386 -15.145 1.00 42.44 202 SER A CA 1
ATOM 1560 C C . SER A 1 202 ? 13.426 18.043 -13.817 1.00 42.44 202 SER A C 1
ATOM 1562 O O . SER A 1 202 ? 13.645 17.449 -12.761 1.00 42.44 202 SER A O 1
ATOM 1564 N N . CYS A 1 203 ? 12.797 19.225 -13.846 1.00 36.66 203 CYS A N 1
ATOM 1565 C CA . CYS A 1 203 ? 12.266 19.884 -12.654 1.00 36.66 203 CYS A CA 1
ATOM 1566 C C . CYS A 1 203 ? 11.042 19.147 -12.080 1.00 36.66 203 CYS A C 1
ATOM 1568 O O . CYS A 1 203 ? 10.938 18.987 -10.865 1.00 36.66 203 CYS A O 1
ATOM 1570 N N . TRP A 1 204 ? 10.178 18.603 -12.945 1.00 35.22 204 TRP A N 1
ATOM 1571 C CA . TRP A 1 204 ? 9.019 17.801 -12.536 1.00 35.22 204 TRP A CA 1
ATOM 1572 C C . TRP A 1 204 ? 9.437 16.406 -12.050 1.00 35.22 204 TRP A C 1
ATOM 1574 O O . TRP A 1 204 ? 9.001 15.950 -10.999 1.00 35.22 204 TRP A O 1
ATOM 1584 N N . MET A 1 205 ? 10.408 15.772 -12.712 1.00 39.56 205 MET A N 1
ATOM 1585 C CA . MET A 1 205 ? 11.001 14.515 -12.231 1.00 39.56 205 MET A CA 1
ATOM 1586 C C . MET A 1 205 ? 11.787 14.673 -10.907 1.00 39.56 205 MET A C 1
ATOM 1588 O O . MET A 1 205 ? 11.825 13.743 -10.098 1.00 39.56 205 MET A O 1
ATOM 1592 N N . ARG A 1 206 ? 12.352 15.861 -10.620 1.00 38.38 206 ARG A N 1
ATOM 1593 C CA . ARG A 1 206 ? 12.870 16.209 -9.280 1.00 38.38 206 ARG A CA 1
ATOM 1594 C C . ARG A 1 206 ? 11.746 16.300 -8.240 1.00 38.38 206 ARG A C 1
ATOM 1596 O O . ARG A 1 206 ? 11.942 15.826 -7.120 1.00 38.38 206 ARG A O 1
ATOM 1603 N N . ALA A 1 207 ? 10.575 16.828 -8.611 1.00 34.91 207 ALA A N 1
ATOM 1604 C CA . ALA A 1 207 ? 9.374 16.831 -7.767 1.00 34.91 207 ALA A CA 1
ATOM 1605 C C . ALA A 1 207 ? 8.815 15.409 -7.533 1.00 34.91 207 ALA A C 1
ATOM 1607 O O . ALA A 1 207 ? 8.392 15.102 -6.421 1.00 34.91 207 ALA A O 1
ATOM 1608 N N . CYS A 1 208 ? 8.947 14.495 -8.506 1.00 35.53 208 CYS A N 1
ATOM 1609 C CA . CYS A 1 208 ? 8.701 13.052 -8.340 1.00 35.53 208 CYS A CA 1
ATOM 1610 C C . CYS A 1 208 ? 9.756 12.321 -7.481 1.00 35.53 208 CYS A C 1
ATOM 1612 O O . CYS A 1 208 ? 9.683 11.105 -7.330 1.00 35.53 208 CYS A O 1
ATOM 1614 N N . ARG A 1 209 ? 10.730 13.036 -6.899 1.00 45.00 209 ARG A N 1
ATOM 1615 C CA . ARG A 1 209 ? 11.713 12.543 -5.919 1.00 45.00 209 ARG A CA 1
ATOM 1616 C C . ARG A 1 209 ? 12.348 11.196 -6.317 1.00 45.00 209 ARG A C 1
ATOM 1618 O O . ARG A 1 209 ? 12.296 10.216 -5.581 1.00 45.00 209 ARG A O 1
ATOM 1625 N N . TRP A 1 210 ? 13.068 11.207 -7.442 1.00 38.84 210 TRP A N 1
ATOM 1626 C CA . TRP A 1 210 ? 13.904 10.127 -8.012 1.00 38.84 210 TRP A CA 1
ATOM 1627 C C . TRP A 1 210 ? 14.870 9.405 -7.033 1.00 38.84 210 TRP A C 1
ATOM 1629 O O . TRP A 1 210 ? 15.433 8.362 -7.357 1.00 38.84 210 TRP A O 1
ATOM 1639 N N . ARG A 1 211 ? 15.060 9.914 -5.806 1.00 37.88 211 ARG A N 1
ATOM 1640 C CA . ARG A 1 211 ? 15.933 9.312 -4.782 1.00 37.88 211 ARG A CA 1
ATOM 1641 C C . ARG A 1 211 ? 15.518 7.889 -4.402 1.00 37.88 211 ARG A C 1
ATOM 1643 O O . ARG A 1 211 ? 16.407 7.056 -4.302 1.00 37.88 211 ARG A O 1
ATOM 1650 N N . GLY A 1 212 ? 14.218 7.590 -4.288 1.00 41.56 212 GLY A N 1
ATOM 1651 C CA . GLY A 1 212 ? 13.740 6.228 -3.990 1.00 41.56 212 GLY A CA 1
ATOM 1652 C C . GLY A 1 212 ? 14.033 5.211 -5.102 1.00 41.56 212 GLY A C 1
ATOM 1653 O O . GLY A 1 212 ? 14.139 4.019 -4.840 1.00 41.56 212 GLY A O 1
ATOM 1654 N N . TRP A 1 213 ? 14.223 5.691 -6.335 1.00 39.25 213 TRP A N 1
ATOM 1655 C CA . TRP A 1 213 ? 14.668 4.887 -7.474 1.00 39.25 213 TRP A CA 1
ATOM 1656 C C . TRP A 1 213 ? 16.184 4.644 -7.463 1.00 39.25 213 TRP A C 1
ATOM 1658 O O . TRP A 1 213 ? 16.623 3.597 -7.904 1.00 39.25 213 TRP A O 1
ATOM 1668 N N . ARG A 1 214 ? 17.016 5.554 -6.940 1.00 34.69 214 ARG A N 1
ATOM 1669 C CA . ARG A 1 214 ? 18.477 5.341 -6.890 1.00 34.69 214 ARG A CA 1
ATOM 1670 C C . ARG A 1 214 ? 18.942 4.477 -5.723 1.00 34.69 214 ARG A C 1
ATOM 1672 O O . ARG A 1 214 ? 19.832 3.659 -5.922 1.00 34.69 214 ARG A O 1
ATOM 1679 N N . THR A 1 215 ? 18.383 4.639 -4.523 1.00 38.50 215 THR A N 1
ATOM 1680 C CA . THR A 1 215 ? 18.871 3.909 -3.335 1.00 38.50 215 THR A CA 1
ATOM 1681 C C . THR A 1 215 ? 18.703 2.399 -3.449 1.00 38.50 215 THR A C 1
ATOM 1683 O O . THR A 1 215 ? 19.511 1.667 -2.896 1.00 38.50 215 THR A O 1
ATOM 1686 N N . VAL A 1 216 ? 17.704 1.928 -4.197 1.00 36.62 216 VAL A N 1
ATOM 1687 C CA . VAL A 1 216 ? 17.429 0.490 -4.347 1.00 36.62 216 VAL A CA 1
ATOM 1688 C C . VAL A 1 216 ? 18.257 -0.151 -5.477 1.00 36.62 216 VAL A C 1
ATOM 1690 O O . VAL A 1 216 ? 18.558 -1.336 -5.419 1.00 36.62 216 VAL A O 1
ATOM 1693 N N . TRP A 1 217 ? 18.689 0.627 -6.477 1.00 34.19 217 TRP A N 1
ATOM 1694 C CA . TRP A 1 217 ? 19.493 0.137 -7.612 1.00 34.19 217 TRP A CA 1
ATOM 1695 C C . TRP A 1 217 ? 21.003 0.401 -7.468 1.00 34.19 217 TRP A C 1
ATOM 1697 O O . TRP A 1 217 ? 21.800 -0.164 -8.212 1.00 34.19 217 TRP A O 1
ATOM 1707 N N . ALA A 1 218 ? 21.420 1.244 -6.514 1.00 28.00 218 ALA A N 1
ATOM 1708 C CA . ALA A 1 218 ? 22.833 1.532 -6.245 1.00 28.00 218 ALA A CA 1
ATOM 1709 C C . ALA A 1 218 ? 23.557 0.411 -5.473 1.00 28.00 218 ALA A C 1
ATOM 1711 O O . ALA A 1 218 ? 24.784 0.440 -5.378 1.00 28.00 218 ALA A O 1
ATOM 1712 N N . THR A 1 219 ? 22.836 -0.584 -4.946 1.00 27.33 219 THR A N 1
ATOM 1713 C CA . THR A 1 219 ? 23.443 -1.803 -4.400 1.00 27.33 219 THR A CA 1
ATOM 1714 C C . THR A 1 219 ? 23.643 -2.800 -5.543 1.00 27.33 219 THR A C 1
ATOM 1716 O O . THR A 1 219 ? 22.657 -3.283 -6.103 1.00 27.33 219 THR A O 1
ATOM 1719 N N . PRO A 1 220 ? 24.888 -3.136 -5.930 1.00 25.81 220 PRO A N 1
ATOM 1720 C CA . PRO A 1 220 ? 25.108 -4.096 -6.999 1.00 25.81 220 PRO A CA 1
ATOM 1721 C C . PRO A 1 220 ? 24.504 -5.449 -6.607 1.00 25.81 220 PRO A C 1
ATOM 1723 O O . PRO A 1 220 ? 24.777 -5.954 -5.516 1.00 25.81 220 PRO A O 1
ATOM 1726 N N . MET A 1 221 ? 23.758 -6.073 -7.525 1.00 30.84 221 MET A N 1
ATOM 1727 C CA . MET A 1 221 ? 23.447 -7.506 -7.501 1.00 30.84 221 MET A CA 1
ATOM 1728 C C . MET A 1 221 ? 24.758 -8.313 -7.465 1.00 30.84 221 MET A C 1
ATOM 1730 O O . MET A 1 221 ? 25.283 -8.742 -8.490 1.00 30.84 221 MET A O 1
ATOM 1734 N N . ARG A 1 222 ? 25.336 -8.517 -6.281 1.00 26.34 222 ARG A N 1
ATOM 1735 C CA . ARG A 1 222 ? 26.456 -9.438 -6.066 1.00 26.34 222 ARG A CA 1
ATOM 1736 C C . ARG A 1 222 ? 26.246 -10.214 -4.773 1.00 26.34 222 ARG A C 1
ATOM 1738 O O . ARG A 1 222 ? 26.772 -9.842 -3.734 1.00 26.34 222 ARG A O 1
ATOM 1745 N N . ARG A 1 223 ? 25.541 -11.344 -4.891 1.00 28.20 223 ARG A N 1
ATOM 1746 C CA . ARG A 1 223 ? 26.018 -12.710 -4.562 1.00 28.20 223 ARG A CA 1
ATOM 1747 C C . ARG A 1 223 ? 24.827 -13.659 -4.374 1.00 28.20 223 ARG A C 1
ATOM 1749 O O . ARG A 1 223 ? 24.459 -14.002 -3.262 1.00 28.20 223 ARG A O 1
ATOM 1756 N N . ALA A 1 224 ? 24.316 -14.175 -5.487 1.00 27.44 224 ALA A N 1
ATOM 1757 C CA . ALA A 1 224 ? 23.647 -15.474 -5.535 1.00 27.44 224 ALA A CA 1
ATOM 1758 C C . ALA A 1 224 ? 24.580 -16.473 -6.241 1.00 27.44 224 ALA A C 1
ATOM 1760 O O . ALA A 1 224 ? 24.258 -17.005 -7.293 1.00 27.44 224 ALA A O 1
ATOM 1761 N N . SER A 1 225 ? 25.805 -16.651 -5.732 1.00 27.34 225 SER A N 1
ATOM 1762 C CA . SER A 1 225 ? 26.755 -17.633 -6.284 1.00 27.34 225 SER A CA 1
ATOM 1763 C C . SER A 1 225 ? 27.956 -17.851 -5.356 1.00 27.34 225 SER A C 1
ATOM 1765 O O . SER A 1 225 ? 29.075 -17.448 -5.673 1.00 27.34 225 SER A O 1
ATOM 1767 N N . ARG A 1 226 ? 27.734 -18.428 -4.173 1.00 26.69 226 ARG A N 1
ATOM 1768 C CA . ARG A 1 226 ? 28.739 -19.199 -3.409 1.00 26.69 226 ARG A CA 1
ATOM 1769 C C . ARG A 1 226 ? 28.115 -19.627 -2.092 1.00 26.69 226 ARG A C 1
ATOM 1771 O O . ARG A 1 226 ? 28.332 -18.949 -1.114 1.00 26.69 226 ARG A O 1
ATOM 1778 N N . TRP A 1 227 ? 27.343 -20.705 -2.082 1.00 25.91 227 TRP A N 1
ATOM 1779 C CA . TRP A 1 227 ? 27.201 -21.590 -0.918 1.00 25.91 227 TRP A CA 1
ATOM 1780 C C . TRP A 1 227 ? 26.745 -22.949 -1.456 1.00 25.91 227 TRP A C 1
ATOM 1782 O O . TRP A 1 227 ? 25.587 -23.341 -1.390 1.00 25.91 227 TRP A O 1
ATOM 1792 N N . ARG A 1 228 ? 27.690 -23.639 -2.097 1.00 24.31 228 ARG A N 1
ATOM 1793 C CA . ARG A 1 228 ? 27.658 -25.087 -2.283 1.00 24.31 228 ARG A CA 1
ATOM 1794 C C . ARG A 1 228 ? 29.057 -25.601 -1.922 1.00 24.31 228 ARG A C 1
ATOM 1796 O O . ARG A 1 228 ? 30.040 -24.920 -2.209 1.00 24.31 228 ARG A O 1
ATOM 1803 N N . SER A 1 229 ? 29.076 -26.774 -1.288 1.00 25.03 229 SER A N 1
ATOM 1804 C CA . SER A 1 229 ? 30.212 -27.630 -0.891 1.00 25.03 229 SER A CA 1
ATOM 1805 C C . SER A 1 229 ? 31.137 -27.177 0.251 1.00 25.03 229 SER A C 1
ATOM 1807 O O . SER A 1 229 ? 32.189 -26.599 0.008 1.00 25.03 229 SER A O 1
ATOM 1809 N N . SER A 1 230 ? 30.774 -27.575 1.476 1.00 25.55 230 SER A N 1
ATOM 1810 C CA . SER A 1 230 ? 31.507 -28.533 2.343 1.00 25.55 230 SER A CA 1
ATOM 1811 C C . SER A 1 230 ? 30.653 -28.732 3.617 1.00 25.55 230 SER A C 1
ATOM 1813 O O . SER A 1 230 ? 30.276 -27.766 4.262 1.00 25.55 230 SER A O 1
ATOM 1815 N N . GLY A 1 231 ? 30.109 -29.902 3.963 1.00 23.48 231 GLY A N 1
ATOM 1816 C CA . GLY A 1 231 ? 30.772 -31.199 4.078 1.00 23.48 231 GLY A CA 1
ATOM 1817 C C . GLY A 1 231 ? 31.528 -31.251 5.412 1.00 23.48 231 GLY A C 1
ATOM 1818 O O . GLY A 1 231 ? 32.674 -30.823 5.443 1.00 23.48 231 GLY A O 1
ATOM 1819 N N . GLY A 1 232 ? 30.881 -31.702 6.501 1.00 20.62 232 GLY A N 1
ATOM 1820 C CA . GLY A 1 232 ? 31.532 -31.980 7.804 1.00 20.62 232 GLY A CA 1
ATOM 1821 C C . GLY A 1 232 ? 32.493 -33.191 7.744 1.00 20.62 232 GLY A C 1
ATOM 1822 O O . GLY A 1 232 ? 32.752 -33.644 6.628 1.00 20.62 232 GLY A O 1
ATOM 1823 N N . PRO A 1 233 ? 32.961 -33.802 8.868 1.00 35.53 233 PRO A N 1
ATOM 1824 C CA . PRO A 1 233 ? 32.456 -33.689 10.252 1.00 35.53 233 PRO A CA 1
ATOM 1825 C C . PRO A 1 233 ? 33.508 -33.729 11.417 1.00 35.53 233 PRO A C 1
ATOM 1827 O O . PRO A 1 233 ? 34.690 -33.968 11.213 1.00 35.53 233 PRO A O 1
ATOM 1830 N N . ALA A 1 234 ? 32.980 -33.614 12.654 1.00 25.72 234 ALA A N 1
ATOM 1831 C CA . ALA A 1 234 ? 33.400 -34.231 13.940 1.00 25.72 234 ALA A CA 1
ATOM 1832 C C . ALA A 1 234 ? 34.621 -33.718 14.760 1.00 25.72 234 ALA A C 1
ATOM 1834 O O . ALA A 1 234 ? 35.746 -33.699 14.282 1.00 25.72 234 ALA A O 1
ATOM 1835 N N . GLY A 1 235 ? 34.410 -33.483 16.079 1.00 24.83 235 GLY A N 1
ATOM 1836 C CA . GLY A 1 235 ? 35.495 -33.437 17.088 1.00 24.83 235 GLY A CA 1
ATOM 1837 C C . GLY A 1 235 ? 35.223 -32.784 18.470 1.00 24.83 235 GLY A C 1
ATOM 1838 O O . GLY A 1 235 ? 35.657 -31.671 18.701 1.00 24.83 235 GLY A O 1
ATOM 1839 N N . ARG A 1 236 ? 34.523 -33.501 19.370 1.00 25.78 236 ARG A N 1
ATOM 1840 C CA . ARG A 1 236 ? 34.446 -33.487 20.872 1.00 25.78 236 ARG A CA 1
ATOM 1841 C C . ARG A 1 236 ? 35.121 -32.411 21.786 1.00 25.78 236 ARG A C 1
ATOM 1843 O O . ARG A 1 236 ? 36.332 -32.276 21.738 1.00 25.78 236 ARG A O 1
ATOM 1850 N N . ARG A 1 237 ? 34.320 -32.002 22.814 1.00 25.50 237 ARG A N 1
ATOM 1851 C CA . ARG A 1 237 ? 34.520 -31.884 24.313 1.00 25.50 237 ARG A CA 1
ATOM 1852 C C . ARG A 1 237 ? 35.628 -30.955 24.867 1.00 25.50 237 ARG A C 1
ATOM 18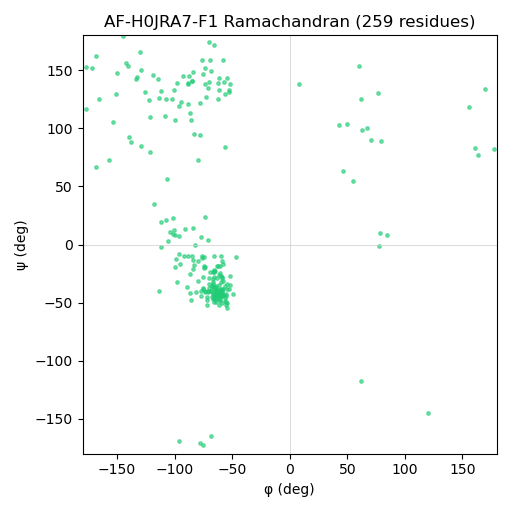54 O O . ARG A 1 237 ? 36.656 -30.851 24.233 1.00 25.50 237 ARG A O 1
ATOM 1861 N N . VAL A 1 238 ? 35.627 -30.358 26.073 1.00 26.94 238 VAL A N 1
ATOM 1862 C CA . VAL A 1 238 ? 34.783 -30.084 27.281 1.00 26.94 238 VAL A CA 1
ATOM 1863 C C . VAL A 1 238 ? 35.633 -29.091 28.124 1.00 26.94 238 VAL A C 1
ATOM 1865 O O . VAL A 1 238 ? 36.856 -29.204 28.065 1.00 26.94 238 VAL A O 1
ATOM 1868 N N . GLY A 1 239 ? 35.045 -28.205 28.947 1.00 24.27 239 GLY A N 1
ATOM 1869 C CA . GLY A 1 239 ? 35.751 -27.581 30.090 1.00 24.27 239 GLY A CA 1
ATOM 1870 C C . GLY A 1 239 ? 35.198 -26.229 30.575 1.00 24.27 239 GLY A C 1
ATOM 1871 O O . GLY A 1 239 ? 35.192 -25.269 29.814 1.00 24.27 239 GLY A O 1
ATOM 1872 N N . GLU A 1 240 ? 34.746 -26.183 31.831 1.00 27.39 240 GLU A N 1
ATOM 1873 C CA . GLU A 1 240 ? 34.304 -25.014 32.619 1.00 27.39 240 GLU A CA 1
ATOM 1874 C C . GLU A 1 240 ? 35.485 -24.144 33.110 1.00 27.39 240 GLU A C 1
ATOM 1876 O O . GLU A 1 240 ? 36.533 -24.702 33.414 1.00 27.39 240 GLU A O 1
ATOM 1881 N N . ASP A 1 241 ? 35.316 -22.812 33.211 1.00 26.28 241 ASP A N 1
ATOM 1882 C CA . ASP A 1 241 ? 35.482 -22.016 34.457 1.00 26.28 241 ASP A CA 1
ATOM 1883 C C . ASP A 1 241 ? 35.474 -20.478 34.233 1.00 26.28 241 ASP A C 1
ATOM 1885 O O . ASP A 1 241 ? 36.170 -19.942 33.377 1.00 26.28 241 ASP A O 1
ATOM 1889 N N . GLY A 1 242 ? 34.703 -19.770 35.074 1.00 24.70 242 GLY A N 1
ATOM 1890 C CA . GLY A 1 242 ? 35.122 -18.565 35.820 1.00 24.70 242 GLY A CA 1
ATOM 1891 C C . GLY A 1 242 ? 35.464 -17.212 35.149 1.00 24.70 242 GLY A C 1
ATOM 1892 O O . GLY A 1 242 ? 36.619 -16.949 34.858 1.00 24.70 242 GLY A O 1
ATOM 1893 N N . ARG A 1 243 ? 34.485 -16.287 35.196 1.00 25.92 243 ARG A N 1
ATOM 1894 C CA . ARG A 1 243 ? 34.544 -14.826 35.520 1.00 25.92 243 ARG A CA 1
ATOM 1895 C C . ARG A 1 243 ? 35.352 -13.799 34.680 1.00 25.92 243 ARG A C 1
ATOM 1897 O O . ARG A 1 243 ? 36.569 -13.832 34.594 1.00 25.92 243 ARG A O 1
ATOM 1904 N N . ASP A 1 244 ? 34.591 -12.773 34.267 1.00 31.09 244 ASP A N 1
ATOM 1905 C CA . ASP A 1 244 ? 34.881 -11.335 34.075 1.00 31.09 244 ASP A CA 1
ATOM 1906 C C . ASP A 1 244 ? 36.114 -10.870 33.278 1.00 31.09 244 ASP A C 1
ATOM 1908 O O . ASP A 1 244 ? 37.202 -10.701 33.822 1.00 31.09 244 ASP A O 1
ATOM 1912 N N . ALA A 1 245 ? 35.868 -10.424 32.036 1.00 25.20 245 ALA A N 1
ATOM 1913 C CA . ALA A 1 245 ? 36.467 -9.210 31.467 1.00 25.20 245 ALA A CA 1
ATOM 1914 C C . ALA A 1 245 ? 35.740 -8.759 30.179 1.00 25.20 245 ALA A C 1
ATOM 1916 O O . ALA A 1 245 ? 35.647 -9.513 29.220 1.00 25.20 245 ALA A O 1
ATOM 1917 N N . ARG A 1 246 ? 35.289 -7.494 30.170 1.00 26.84 246 ARG A N 1
ATOM 1918 C CA . ARG A 1 246 ? 35.183 -6.566 29.016 1.00 26.84 246 ARG A CA 1
ATOM 1919 C C . ARG A 1 246 ? 34.637 -7.132 27.690 1.00 26.84 246 ARG A C 1
ATOM 1921 O O . ARG A 1 246 ? 35.377 -7.693 26.892 1.00 26.84 246 ARG A O 1
ATOM 1928 N N . SER A 1 247 ? 33.373 -6.831 27.374 1.00 27.72 247 SER A N 1
ATOM 1929 C CA . SER A 1 247 ? 32.851 -6.987 26.009 1.00 27.72 247 SER A CA 1
ATOM 1930 C C . SER A 1 247 ? 33.313 -5.827 25.120 1.00 27.72 247 SER A C 1
ATOM 1932 O O . SER A 1 247 ? 32.705 -4.755 25.080 1.00 27.72 247 SER A O 1
ATOM 1934 N N . GLU A 1 248 ? 34.410 -6.059 24.417 1.00 26.28 248 GLU A N 1
ATOM 1935 C CA . GLU A 1 248 ? 34.838 -5.306 23.245 1.00 26.28 248 GLU A CA 1
ATOM 1936 C C . GLU A 1 248 ? 34.187 -5.912 21.984 1.00 26.28 248 GLU A C 1
ATOM 1938 O O . GLU A 1 248 ? 33.998 -7.122 21.888 1.00 26.28 248 GLU A O 1
ATOM 1943 N N . ALA A 1 249 ? 33.861 -5.047 21.020 1.00 28.72 249 ALA A N 1
ATOM 1944 C CA . ALA A 1 249 ? 33.606 -5.344 19.608 1.00 28.72 249 ALA A CA 1
ATOM 1945 C C . ALA A 1 249 ? 32.417 -6.259 19.225 1.00 28.72 249 ALA A C 1
ATOM 1947 O O . ALA A 1 249 ? 32.527 -7.469 19.052 1.00 28.72 249 ALA A O 1
ATOM 1948 N N . THR A 1 250 ? 31.313 -5.622 18.830 1.00 27.45 250 THR A N 1
ATOM 1949 C CA . THR A 1 250 ? 30.566 -6.054 17.634 1.00 27.45 250 THR A CA 1
ATOM 1950 C C . THR A 1 250 ? 30.510 -4.877 16.665 1.00 27.45 250 THR A C 1
ATOM 1952 O O . THR A 1 250 ? 29.546 -4.117 16.607 1.00 27.45 250 THR A O 1
ATOM 1955 N N . SER A 1 251 ? 31.610 -4.680 15.933 1.00 31.70 251 SER A N 1
ATOM 1956 C CA . SER A 1 251 ? 31.598 -3.908 14.695 1.00 31.70 251 SER A CA 1
ATOM 1957 C C . SER A 1 251 ? 31.014 -4.799 13.595 1.00 31.70 251 SER A C 1
ATOM 1959 O O . SER A 1 251 ? 31.469 -5.913 13.345 1.00 31.70 251 SER A O 1
ATOM 1961 N N . GLY A 1 252 ? 29.934 -4.339 12.975 1.00 28.80 252 GLY A N 1
ATOM 1962 C CA . GLY A 1 252 ? 29.238 -5.054 11.912 1.00 28.80 252 GLY A CA 1
ATOM 1963 C C . GLY A 1 252 ? 28.081 -4.213 11.369 1.00 28.80 252 GLY A C 1
ATOM 1964 O O . GLY A 1 252 ? 27.546 -3.384 12.106 1.00 28.80 252 GLY A O 1
ATOM 1965 N N . PRO A 1 253 ? 27.688 -4.398 10.095 1.00 26.75 253 PRO A N 1
ATOM 1966 C CA . PRO A 1 253 ? 26.936 -3.444 9.260 1.00 26.75 253 PRO A CA 1
ATOM 1967 C C . PRO A 1 253 ? 25.447 -3.292 9.632 1.00 26.75 253 PRO A C 1
ATOM 1969 O O . PRO A 1 253 ? 24.619 -2.900 8.817 1.00 26.75 253 PRO A O 1
ATOM 1972 N N . VAL A 1 254 ? 25.084 -3.600 10.875 1.00 29.11 254 VAL A N 1
ATOM 1973 C CA . VAL A 1 254 ? 23.710 -3.549 11.390 1.00 29.11 254 VAL A CA 1
ATOM 1974 C C . VAL A 1 254 ? 23.329 -2.127 11.828 1.00 29.11 254 VAL A C 1
ATOM 1976 O O . VAL A 1 254 ? 22.148 -1.800 11.903 1.00 29.11 254 VAL A O 1
ATOM 1979 N N . ARG A 1 255 ? 24.309 -1.239 12.047 1.00 27.27 255 ARG A N 1
ATOM 1980 C CA . ARG A 1 255 ? 24.054 0.145 12.481 1.00 27.27 255 ARG A CA 1
ATOM 1981 C C . ARG A 1 255 ? 23.725 1.114 11.334 1.00 27.27 255 ARG A C 1
ATOM 1983 O O . ARG A 1 255 ? 23.062 2.111 11.573 1.00 27.27 255 ARG A O 1
ATOM 1990 N N . GLU A 1 256 ? 24.100 0.797 10.093 1.00 26.58 256 GLU A N 1
ATOM 1991 C CA . GLU A 1 256 ? 23.880 1.683 8.932 1.00 26.58 256 GLU A CA 1
ATOM 1992 C C . GLU A 1 256 ? 22.446 1.634 8.365 1.00 26.58 256 GLU A C 1
ATOM 1994 O O . GLU A 1 256 ? 22.043 2.518 7.615 1.00 26.58 256 GLU A O 1
ATOM 1999 N N . LEU A 1 257 ? 21.636 0.638 8.745 1.00 29.03 257 LEU A N 1
ATOM 2000 C CA . LEU A 1 257 ? 20.253 0.499 8.263 1.00 29.03 257 LEU A CA 1
ATOM 2001 C C . LEU A 1 257 ? 19.212 1.246 9.113 1.00 29.03 257 LEU A C 1
ATOM 2003 O O . LEU A 1 257 ? 18.065 1.370 8.687 1.00 29.03 257 LEU A O 1
ATOM 2007 N N . LEU A 1 258 ? 19.598 1.759 10.285 1.00 26.16 258 LEU A N 1
ATOM 2008 C CA . LEU A 1 258 ? 18.694 2.467 11.201 1.00 26.16 258 LEU A CA 1
ATOM 2009 C C . LEU A 1 258 ? 18.736 3.997 11.060 1.00 26.16 258 LEU A C 1
ATOM 2011 O O . LEU A 1 258 ? 17.875 4.664 11.617 1.00 26.16 258 LEU A O 1
ATOM 2015 N N . GLU A 1 259 ? 19.659 4.558 10.273 1.00 23.77 259 GLU A N 1
ATOM 2016 C CA . GLU A 1 259 ? 19.737 6.012 10.025 1.00 23.77 259 GLU A CA 1
ATOM 2017 C C . GLU A 1 259 ? 19.044 6.461 8.719 1.00 23.77 259 GLU A C 1
ATOM 2019 O O . GLU A 1 259 ? 19.122 7.626 8.335 1.00 23.77 259 GLU A O 1
ATOM 2024 N N . ILE A 1 260 ? 18.335 5.558 8.026 1.00 28.23 260 ILE A N 1
ATOM 2025 C CA . ILE A 1 260 ? 17.600 5.864 6.778 1.00 28.23 260 ILE A CA 1
ATOM 2026 C C . ILE A 1 260 ? 16.066 5.931 6.986 1.00 28.23 260 ILE A C 1
ATOM 2028 O O . ILE A 1 260 ? 15.330 6.198 6.033 1.00 28.23 260 ILE A O 1
ATOM 2032 N N . PHE A 1 261 ? 15.565 5.773 8.217 1.00 29.22 261 PHE A N 1
ATOM 2033 C CA . PHE A 1 261 ? 14.135 5.906 8.538 1.00 29.22 261 PHE A CA 1
ATOM 2034 C C . PHE A 1 261 ? 13.810 7.169 9.334 1.00 29.22 261 PHE A C 1
ATOM 2036 O O . PHE A 1 261 ? 14.465 7.395 10.372 1.00 29.22 261 PHE A O 1
#

Nearest PDB structures (foldseek):
  5chh-assembly1_A  TM=5.628E-01  e=5.033E-06  Pseudomonas aeruginosa
  8rcw-assembly2_B  TM=7.747E-01  e=2.315E-03  Mycobacterium tuberculosis H37Rv
  7van-assembly1_J  TM=3.733E-01  e=8.889E-01  Thermus thermophilus HB8
  3v6i-assembly2_Y  TM=3.410E-01  e=3.141E+00  Thermus thermophilus HB8
  6r10-assembly1_L  TM=3.936E-01  e=5.081E+00  Thermus thermophilus HB8

Foldseek 3Di:
DDDLLLLLLLQAFWLQRSVVSCLVLVVVDPQQFRWDWDDDVQKIWGFTHNVVFDPVCVLVSCLVVVVVVLVSCCVWQRDPVQFQAKEAAPVNCVVRVVSVVVVVHHYDYDPDGITGMGGNVSTGHTTPRHDPVSNVVSSVVSVVVVVVCVVVVPVVVLLVVLCRVCVVVLDDPQRSVVVCVVVPPDDPVQPDQDPVRHGPCVVVVVVVVCVSSCVSPVDDPDDPDDDDDDDDDDDDYDDDDDDDDDDDDDDDDPVVVVVPD

Organism: NCBI:txid1114960